Protein AF-A0A9N9PPL0-F1 (afdb_monomer)

Secondary structure (DSSP, 8-state):
---HHHHHHHHHHHHHHHHHHHHTSHHHHHHHT--HHHHHHHHHHHHHHHHHHTTTPPTT-TT-HHHHHTT-HHHHHHHHHHHHHHHHHHHHHHHHHTTSS---B-------TT---S---------BHHHHHHHHHHHHHHHHHHHHHHHHHTS---HHHHHHHHHTTSPPP-HHHHHHHHHH-GGG-STTTHHHHHHHHHHHHHHHHHHHHHHHHHHHHHS-TT------------PPPPP----------------------------------HHHHHHHHHSS---S----TT---------------TT---PPPHHHHHTT-SSEE-TTT--EE---SHHHH-

Radius of gyration: 28.65 Å; Cα contacts (8 Å, |Δi|>4): 304; chains: 1; bounding box: 66×80×84 Å

Nearest PDB structures (foldseek):
  8otz-assembly1_DR  TM=1.909E-01  e=1.640E+00  Bos taurus

Organism: NCBI:txid746836

pLDDT: mean 72.96, std 23.62, range [24.62, 97.69]

Structure (mmCIF, N/CA/C/O backbone):
data_AF-A0A9N9PPL0-F1
#
_entry.id   AF-A0A9N9PPL0-F1
#
loop_
_atom_site.group_PDB
_atom_site.id
_atom_site.type_symbol
_atom_site.label_atom_id
_atom_site.label_alt_id
_atom_site.label_comp_id
_atom_site.label_asym_id
_atom_site.label_entity_id
_atom_site.label_seq_id
_atom_site.pdbx_PDB_ins_code
_atom_site.Cartn_x
_atom_site.Cartn_y
_atom_site.Cartn_z
_atom_site.occupancy
_atom_site.B_iso_or_equiv
_atom_site.auth_seq_id
_atom_site.auth_comp_id
_atom_site.auth_asym_id
_atom_site.auth_atom_id
_atom_site.pdbx_PDB_model_num
ATOM 1 N N . MET A 1 1 ? 9.358 -22.514 11.573 1.00 53.25 1 MET A N 1
ATOM 2 C CA . MET A 1 1 ? 9.374 -21.036 11.622 1.00 53.25 1 MET A CA 1
ATOM 3 C C . MET A 1 1 ? 7.931 -20.571 11.573 1.00 53.25 1 MET A C 1
ATOM 5 O O . MET A 1 1 ? 7.240 -20.941 10.629 1.00 53.25 1 MET A O 1
ATOM 9 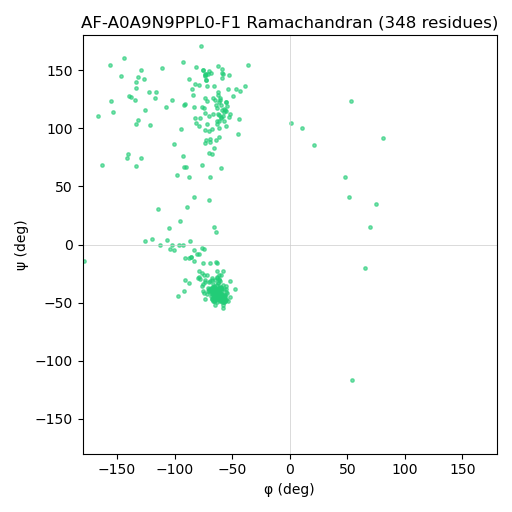N N . SER A 1 2 ? 7.451 -19.879 12.606 1.00 70.94 2 SER A N 1
ATOM 10 C CA . SER A 1 2 ? 6.122 -19.256 12.593 1.00 70.94 2 SER A CA 1
ATOM 11 C C . SER A 1 2 ? 6.130 -18.054 11.644 1.00 70.94 2 SER A C 1
ATOM 13 O O . SER A 1 2 ? 7.160 -17.409 11.470 1.00 70.94 2 SER A O 1
ATOM 15 N N . SER A 1 3 ? 5.001 -17.788 10.983 1.00 82.56 3 SER A N 1
ATOM 16 C CA . SER A 1 3 ? 4.809 -16.567 10.185 1.00 82.56 3 SER A CA 1
ATOM 17 C C . SER A 1 3 ? 4.156 -15.517 11.080 1.00 82.56 3 SER A C 1
ATOM 19 O O . SER A 1 3 ? 2.937 -15.364 11.045 1.00 82.56 3 SER A O 1
ATOM 21 N N . ALA A 1 4 ? 4.954 -14.914 11.966 1.00 89.31 4 ALA A N 1
ATOM 22 C CA . ALA A 1 4 ? 4.471 -14.025 13.022 1.00 89.31 4 ALA A CA 1
ATOM 23 C C . ALA A 1 4 ? 3.900 -12.720 12.447 1.00 89.31 4 ALA A C 1
ATOM 25 O O . ALA A 1 4 ? 2.820 -12.288 12.845 1.00 89.31 4 ALA A O 1
ATOM 26 N N . VAL A 1 5 ? 4.559 -12.147 11.433 1.00 91.94 5 VAL A N 1
ATOM 27 C CA . VAL A 1 5 ? 4.035 -10.972 10.723 1.00 91.94 5 VAL A CA 1
ATOM 28 C C . VAL A 1 5 ? 2.711 -11.318 10.046 1.00 91.94 5 VAL A C 1
ATOM 30 O O . VAL A 1 5 ? 1.753 -10.548 10.127 1.00 91.94 5 VAL A O 1
ATOM 33 N N . ALA A 1 6 ? 2.630 -12.487 9.404 1.00 92.12 6 ALA A N 1
ATOM 34 C CA . ALA A 1 6 ? 1.410 -12.912 8.728 1.00 92.12 6 ALA A CA 1
ATOM 35 C C . ALA A 1 6 ? 0.253 -13.219 9.679 1.00 92.12 6 ALA A C 1
ATOM 37 O O . ALA A 1 6 ? -0.889 -12.913 9.336 1.00 92.12 6 ALA A O 1
ATOM 38 N N . SER A 1 7 ? 0.504 -13.817 10.847 1.00 93.62 7 SER A N 1
ATOM 39 C CA . SER A 1 7 ? -0.546 -14.022 11.850 1.00 93.62 7 SER A CA 1
ATOM 40 C C . SER A 1 7 ? -1.075 -12.692 12.363 1.00 93.62 7 SER A C 1
ATOM 42 O O . SER A 1 7 ? -2.288 -12.496 12.352 1.00 93.62 7 SER A O 1
ATOM 44 N N . GLN A 1 8 ? -0.175 -11.768 12.703 1.00 95.06 8 GLN A N 1
ATOM 45 C CA . GLN A 1 8 ? -0.545 -10.462 13.236 1.00 95.06 8 GLN A CA 1
ATOM 46 C C . GLN A 1 8 ? -1.311 -9.628 12.203 1.00 95.06 8 GLN A C 1
ATOM 48 O O . GLN A 1 8 ? -2.399 -9.128 12.463 1.00 95.06 8 GLN A O 1
ATOM 53 N N . SER A 1 9 ? -0.820 -9.591 10.962 1.00 95.25 9 SER A N 1
ATOM 54 C CA . SER A 1 9 ? -1.493 -8.876 9.872 1.00 95.25 9 SER A CA 1
ATOM 55 C C . SER A 1 9 ? -2.903 -9.415 9.610 1.00 95.25 9 SER A C 1
ATOM 57 O O . SER A 1 9 ? -3.815 -8.643 9.328 1.00 95.25 9 SER A O 1
ATOM 59 N N . LYS A 1 10 ? -3.108 -10.737 9.710 1.00 94.94 10 LYS A N 1
ATOM 60 C CA . LYS A 1 10 ? -4.436 -11.358 9.568 1.00 94.94 10 LYS A CA 1
ATOM 61 C C . LYS A 1 10 ? -5.367 -11.023 10.736 1.00 94.94 10 LYS A C 1
ATOM 63 O O . LYS A 1 10 ? -6.573 -10.960 10.516 1.00 94.94 10 LYS A O 1
ATOM 68 N N . ALA A 1 11 ? -4.839 -10.824 11.942 1.00 96.25 11 ALA A N 1
ATOM 69 C CA . ALA A 1 11 ? -5.626 -10.363 13.080 1.00 96.25 11 ALA A CA 1
ATOM 70 C C . ALA A 1 11 ? -6.126 -8.929 12.848 1.00 96.25 11 ALA A C 1
ATOM 72 O O . ALA A 1 11 ? -7.334 -8.703 12.891 1.00 96.25 11 ALA A O 1
ATOM 73 N N . CYS A 1 12 ? -5.245 -8.008 12.437 1.00 97.50 12 CYS A N 1
ATOM 74 C CA . CYS A 1 12 ? -5.641 -6.644 12.069 1.00 97.50 12 CYS A CA 1
ATOM 75 C C . CYS A 1 12 ? -6.709 -6.629 10.960 1.00 97.50 12 CYS A C 1
ATOM 77 O O . CYS A 1 12 ? -7.687 -5.901 11.080 1.00 97.50 12 CYS A O 1
ATOM 79 N N . VAL A 1 13 ? -6.576 -7.462 9.911 1.00 96.94 13 VAL A N 1
ATOM 80 C CA . VAL A 1 13 ? -7.605 -7.605 8.852 1.00 96.94 13 VAL A CA 1
ATOM 81 C C . VAL A 1 13 ? -8.974 -7.935 9.449 1.00 96.94 13 VAL A C 1
ATOM 83 O O . VAL A 1 13 ? -9.953 -7.274 9.120 1.00 96.94 13 VAL A O 1
ATOM 86 N N . ARG A 1 14 ? -9.042 -8.919 10.354 1.00 97.56 14 ARG A N 1
ATOM 87 C CA . ARG A 1 14 ? -10.304 -9.322 10.989 1.00 97.56 14 ARG A CA 1
ATOM 88 C C . ARG A 1 14 ? -10.919 -8.201 11.824 1.00 97.56 14 ARG A C 1
ATOM 90 O O . ARG A 1 14 ? -12.131 -8.030 11.786 1.00 97.56 14 ARG A O 1
ATOM 97 N N . HIS A 1 15 ? -10.100 -7.461 12.567 1.00 97.69 15 HIS A N 1
ATOM 98 C CA . HIS A 1 15 ? -10.579 -6.335 13.365 1.00 97.69 15 HIS A CA 1
ATOM 99 C C . HIS A 1 15 ? -11.058 -5.175 12.492 1.00 97.69 15 HIS A C 1
ATOM 101 O O . HIS A 1 15 ? -12.090 -4.585 12.785 1.00 97.69 15 HIS A O 1
ATOM 107 N N . PHE A 1 16 ? -10.388 -4.890 11.375 1.00 97.62 16 PHE A N 1
ATOM 108 C CA . PHE A 1 16 ? -10.900 -3.923 10.408 1.00 97.62 16 PHE A CA 1
ATOM 109 C C . PHE A 1 16 ? -12.223 -4.362 9.771 1.00 97.62 16 PHE A C 1
ATOM 111 O O . PHE A 1 16 ? -13.114 -3.531 9.630 1.00 97.62 16 PHE A O 1
ATOM 118 N N . ASP A 1 17 ? -12.380 -5.643 9.414 1.00 96.69 17 ASP A N 1
ATOM 119 C CA . ASP A 1 17 ? -13.656 -6.164 8.899 1.00 96.69 17 ASP A CA 1
ATOM 120 C C . ASP A 1 17 ? -14.790 -5.977 9.930 1.00 96.69 17 ASP A C 1
ATOM 122 O O . ASP A 1 17 ? -15.886 -5.544 9.575 1.00 96.69 17 ASP A O 1
ATOM 126 N N . GLU A 1 18 ? -14.520 -6.255 11.211 1.00 96.50 18 GLU A N 1
ATOM 127 C CA . GLU A 1 18 ? -15.463 -6.022 12.313 1.00 96.50 18 GLU A CA 1
ATOM 128 C C . GLU A 1 18 ? -15.783 -4.531 12.484 1.00 96.50 18 GLU A C 1
ATOM 130 O O . GLU A 1 18 ? -16.951 -4.160 12.587 1.00 96.50 18 GLU A O 1
ATOM 135 N N . LEU A 1 19 ? -14.769 -3.665 12.456 1.00 94.88 19 LEU A N 1
ATOM 136 C CA . LEU A 1 19 ? -14.939 -2.221 12.586 1.00 94.88 19 LEU A CA 1
ATOM 137 C C . LEU A 1 19 ? -15.763 -1.634 11.430 1.00 94.88 19 LEU A C 1
ATOM 139 O O . LEU A 1 19 ? -16.663 -0.833 11.678 1.00 94.88 19 LEU A O 1
ATOM 143 N N . CYS A 1 20 ? -15.516 -2.063 10.187 1.00 94.81 20 CYS A N 1
ATOM 144 C CA . CYS A 1 20 ? -16.336 -1.688 9.034 1.00 94.81 20 CYS A CA 1
ATOM 145 C C . CYS A 1 20 ? -17.804 -2.066 9.257 1.00 94.81 20 CYS A C 1
ATOM 147 O O . CYS A 1 20 ? -18.667 -1.206 9.121 1.00 94.81 20 CYS A O 1
ATOM 149 N N . ALA A 1 21 ? -18.081 -3.307 9.672 1.00 95.00 21 ALA A N 1
ATOM 150 C CA . ALA A 1 21 ? -19.446 -3.766 9.931 1.00 95.00 21 ALA A CA 1
ATOM 151 C C . ALA A 1 21 ? -20.135 -2.986 11.066 1.00 95.00 21 ALA A C 1
ATOM 153 O O . ALA A 1 21 ? -21.345 -2.771 11.030 1.00 95.00 21 ALA A O 1
ATOM 154 N N . LEU A 1 22 ? -19.386 -2.538 12.081 1.00 93.19 22 LEU A N 1
ATOM 155 C CA . LEU A 1 22 ? -19.943 -1.721 13.160 1.00 93.19 22 LEU A CA 1
ATOM 156 C C . LEU A 1 22 ? -20.341 -0.322 12.688 1.00 93.19 22 LEU A C 1
ATOM 158 O O . LEU A 1 22 ? -21.389 0.168 13.104 1.00 93.19 22 LEU A O 1
ATOM 162 N N . PHE A 1 23 ? -19.530 0.305 11.839 1.00 93.12 23 PHE A N 1
ATOM 163 C CA . PHE A 1 23 ? -19.751 1.669 11.354 1.00 93.12 23 PHE A CA 1
ATOM 164 C C . PHE A 1 23 ? -20.655 1.754 10.115 1.00 93.12 23 PHE A C 1
ATOM 166 O O . PHE A 1 23 ? -20.902 2.855 9.637 1.00 93.12 23 PHE A O 1
ATOM 173 N N . GLU A 1 24 ? -21.203 0.638 9.619 1.00 93.00 24 GLU A N 1
ATOM 174 C CA . GLU A 1 24 ? -22.327 0.665 8.664 1.00 93.00 24 GLU A CA 1
ATOM 175 C C . GLU A 1 24 ? -23.580 1.326 9.271 1.00 93.00 24 GLU A C 1
ATOM 177 O O . GLU A 1 24 ? -24.396 1.891 8.547 1.00 93.00 24 GLU A O 1
ATOM 182 N N . ASP A 1 25 ? -23.712 1.293 10.599 1.00 90.38 25 ASP A N 1
ATOM 183 C CA . ASP A 1 25 ? -24.798 1.928 11.343 1.00 90.38 25 ASP A CA 1
ATOM 184 C C . ASP A 1 25 ? -24.617 3.457 11.414 1.00 90.38 25 ASP A C 1
ATOM 186 O O . ASP A 1 25 ? -23.649 3.960 11.996 1.00 90.38 25 ASP A O 1
ATOM 190 N N . GLU A 1 26 ? -25.561 4.204 10.837 1.00 90.44 26 GLU A N 1
ATOM 191 C CA . GLU A 1 26 ? -25.551 5.671 10.815 1.00 90.44 26 GLU A CA 1
ATOM 192 C C . GLU A 1 26 ? -25.608 6.288 12.225 1.00 90.44 26 GLU A C 1
ATOM 194 O O . GLU A 1 26 ? -25.011 7.344 12.452 1.00 90.44 26 GLU A O 1
ATOM 199 N N . GLU A 1 27 ? -26.253 5.634 13.201 1.00 89.12 27 GLU A N 1
ATOM 200 C CA . GLU A 1 27 ? -26.327 6.149 14.575 1.00 89.12 27 GLU A CA 1
ATOM 201 C C . GLU A 1 27 ? -24.943 6.181 15.230 1.00 89.12 27 GLU A C 1
ATOM 203 O O . GLU A 1 27 ? -24.595 7.139 15.928 1.00 89.12 27 GLU A O 1
ATOM 208 N N . ARG A 1 28 ? -24.114 5.162 14.972 1.00 87.94 28 ARG A N 1
ATOM 209 C CA . ARG A 1 28 ? -22.737 5.109 15.485 1.00 87.94 28 ARG A CA 1
ATOM 210 C C . ARG A 1 28 ? -21.839 6.129 14.806 1.00 87.94 28 ARG A C 1
ATOM 212 O O . ARG A 1 28 ? -21.021 6.746 15.484 1.00 87.94 28 ARG A O 1
ATOM 219 N N . GLN A 1 29 ? -22.020 6.339 13.503 1.00 90.56 29 GLN A N 1
ATOM 220 C CA . GLN A 1 29 ? -21.282 7.370 12.773 1.00 90.56 29 GLN A CA 1
ATOM 221 C C . GLN A 1 29 ? -21.559 8.758 13.356 1.00 90.56 29 GLN A C 1
ATOM 223 O O . GLN A 1 29 ? -20.623 9.509 13.617 1.00 90.56 29 GLN A O 1
ATOM 228 N N . PHE A 1 30 ? -22.830 9.070 13.634 1.00 87.75 30 PHE A N 1
ATOM 229 C CA . PHE A 1 30 ? -23.214 10.332 14.267 1.00 87.75 30 PHE A CA 1
ATOM 230 C C . PHE A 1 30 ? -22.713 10.439 15.715 1.00 87.75 30 PHE A C 1
ATOM 232 O O . PHE A 1 30 ? -22.245 11.494 16.129 1.00 87.75 30 PHE A O 1
ATOM 239 N N . THR A 1 31 ? -22.785 9.349 16.484 1.00 88.31 31 THR A N 1
ATOM 240 C CA . THR A 1 31 ? -22.387 9.330 17.904 1.00 88.31 31 THR A CA 1
ATOM 241 C C . THR A 1 31 ? -20.896 9.592 18.098 1.00 88.31 31 THR A C 1
ATOM 243 O O . THR A 1 31 ? -20.511 10.273 19.048 1.00 88.31 31 THR A O 1
ATOM 246 N N . TYR A 1 32 ? -20.058 9.035 17.227 1.00 88.94 32 TYR A N 1
ATOM 247 C CA . TYR A 1 32 ? -18.604 9.109 17.363 1.00 88.94 32 TYR A CA 1
ATOM 248 C C . TYR A 1 32 ? -17.945 10.109 16.413 1.00 88.94 32 TYR A C 1
ATOM 250 O O . TYR A 1 32 ? -16.734 10.293 16.499 1.00 88.94 32 TYR A O 1
ATOM 258 N N . ASP A 1 33 ? -18.724 10.742 15.529 1.00 90.62 33 ASP A N 1
ATOM 259 C CA . ASP A 1 33 ? -18.229 11.656 14.493 1.00 90.62 33 ASP A CA 1
ATOM 260 C C . ASP A 1 33 ? -17.096 11.016 13.661 1.00 90.62 33 ASP A C 1
ATOM 262 O O . ASP A 1 33 ? -16.065 11.613 13.357 1.00 90.62 33 ASP A O 1
ATOM 266 N N . ILE A 1 34 ? -17.283 9.731 13.337 1.00 91.50 34 ILE A N 1
ATOM 267 C CA . ILE A 1 34 ? -16.410 8.939 12.467 1.00 91.50 34 ILE A CA 1
ATOM 268 C C . ILE A 1 34 ? -17.292 8.356 11.368 1.00 91.50 34 ILE A C 1
ATOM 270 O O . ILE A 1 34 ? -18.180 7.541 11.620 1.00 91.50 34 ILE A O 1
ATOM 274 N N . SER A 1 35 ? -17.042 8.770 10.131 1.00 93.62 35 SER A N 1
ATOM 275 C CA . SER A 1 35 ? -17.784 8.294 8.965 1.00 93.62 35 SER A CA 1
ATOM 276 C C . SER A 1 35 ? -17.376 6.876 8.563 1.00 93.62 35 SER A C 1
ATOM 278 O O . SER A 1 35 ? -16.209 6.485 8.668 1.00 93.62 35 SER A O 1
ATOM 280 N N . TYR A 1 36 ? -18.316 6.128 7.984 1.00 92.94 36 TYR A N 1
ATOM 281 C CA . TYR A 1 36 ? -18.028 4.822 7.383 1.00 92.94 36 TYR A CA 1
ATOM 282 C C . TYR A 1 36 ? -16.916 4.895 6.320 1.00 92.94 36 TYR A C 1
ATOM 284 O O . TYR A 1 36 ? -16.075 3.997 6.227 1.00 92.94 36 TYR A O 1
ATOM 292 N N . SER A 1 37 ? -16.863 5.991 5.551 1.00 92.00 37 SER A N 1
ATOM 293 C CA . SER A 1 37 ? -15.803 6.234 4.566 1.00 92.00 37 SER A CA 1
ATOM 294 C C . SER A 1 37 ? -14.419 6.307 5.199 1.00 92.00 37 SER A C 1
ATOM 296 O O . SER A 1 37 ? -13.508 5.660 4.696 1.00 92.00 37 SER A O 1
ATOM 298 N N . GLN A 1 38 ? -14.259 7.002 6.332 1.00 92.88 38 GLN A N 1
ATOM 299 C CA . GLN A 1 38 ? -12.963 7.092 7.015 1.00 92.88 38 GLN A CA 1
ATOM 300 C C . GLN A 1 38 ? -12.465 5.711 7.455 1.00 92.88 38 GLN A C 1
ATOM 302 O O . GLN A 1 38 ? -11.295 5.384 7.257 1.00 92.88 38 GLN A O 1
ATOM 307 N N . VAL A 1 39 ? -13.351 4.873 8.005 1.00 94.38 39 VAL A N 1
ATOM 308 C CA . VAL A 1 39 ? -13.012 3.495 8.402 1.00 94.38 39 VAL A CA 1
ATOM 309 C C . VAL A 1 39 ? -12.577 2.671 7.188 1.00 94.38 39 VAL A C 1
ATOM 311 O O . VAL A 1 39 ? -11.544 1.994 7.225 1.00 94.38 39 VAL A O 1
ATOM 314 N N . CYS A 1 40 ? -13.335 2.755 6.092 1.00 94.00 40 CYS A N 1
ATOM 315 C CA . CYS A 1 40 ? -13.022 2.057 4.848 1.00 94.00 40 CYS A CA 1
ATOM 316 C C . CYS A 1 40 ? -11.696 2.512 4.233 1.00 94.00 40 CYS A C 1
ATOM 318 O O . CYS A 1 40 ? -10.936 1.670 3.752 1.00 94.00 40 CYS A O 1
ATOM 320 N N . ASP A 1 41 ? -11.402 3.810 4.273 1.00 92.56 41 ASP A N 1
ATOM 321 C CA . ASP A 1 41 ? -10.174 4.389 3.734 1.00 92.56 41 ASP A CA 1
ATOM 322 C C . ASP A 1 41 ? -8.951 3.913 4.522 1.00 92.56 41 ASP A C 1
ATOM 324 O O . ASP A 1 41 ? -7.999 3.399 3.925 1.00 92.56 41 ASP A O 1
ATOM 328 N N . SER A 1 42 ? -8.994 3.974 5.857 1.00 93.69 42 SER A N 1
ATOM 329 C CA . SER A 1 42 ? -7.930 3.441 6.721 1.00 93.69 42 SER A CA 1
ATOM 330 C C . SER A 1 42 ? -7.711 1.946 6.480 1.00 93.69 42 SER A C 1
ATOM 332 O O . SER A 1 42 ? -6.576 1.483 6.324 1.00 93.69 42 SER A O 1
ATOM 334 N N . TYR A 1 43 ? -8.789 1.172 6.346 1.00 96.56 43 TYR A N 1
ATOM 335 C CA . TYR A 1 43 ? -8.671 -0.248 6.036 1.00 96.56 43 TYR A CA 1
ATOM 336 C C . TYR A 1 43 ? -8.081 -0.495 4.637 1.00 96.56 43 TYR A C 1
ATOM 338 O O . TYR A 1 43 ? -7.224 -1.367 4.456 1.00 96.56 43 TYR A O 1
ATOM 346 N N . ALA A 1 44 ? -8.491 0.276 3.630 1.00 92.56 44 ALA A N 1
ATOM 347 C CA . ALA A 1 44 ? -7.946 0.187 2.280 1.00 92.56 44 ALA A CA 1
ATOM 348 C C . ALA A 1 44 ? -6.443 0.500 2.261 1.00 92.56 44 ALA A C 1
ATOM 350 O O . ALA A 1 44 ? -5.671 -0.249 1.655 1.00 92.56 44 ALA A O 1
ATOM 351 N N . GLN A 1 45 ? -6.004 1.533 2.984 1.00 93.06 45 GLN A N 1
ATOM 352 C CA . GLN A 1 45 ? -4.588 1.861 3.154 1.00 93.06 45 GLN A CA 1
ATOM 353 C C . GLN A 1 45 ? -3.810 0.703 3.793 1.00 93.06 45 GLN A C 1
ATOM 355 O O . GLN A 1 45 ? -2.764 0.300 3.272 1.00 93.06 45 GLN A O 1
ATOM 360 N N . PHE A 1 46 ? -4.343 0.093 4.856 1.00 95.81 46 PHE A N 1
ATOM 361 C CA . PHE A 1 46 ? -3.730 -1.082 5.474 1.00 95.81 46 PHE A CA 1
ATOM 362 C C . PHE A 1 46 ? -3.620 -2.266 4.495 1.00 95.81 46 PHE A C 1
ATOM 364 O O . PHE A 1 46 ? -2.559 -2.890 4.391 1.00 95.81 46 PHE A O 1
ATOM 371 N N . LYS A 1 47 ? -4.664 -2.551 3.702 1.00 93.50 47 LYS A N 1
ATOM 372 C CA . LYS A 1 47 ? -4.624 -3.598 2.659 1.00 93.50 47 LY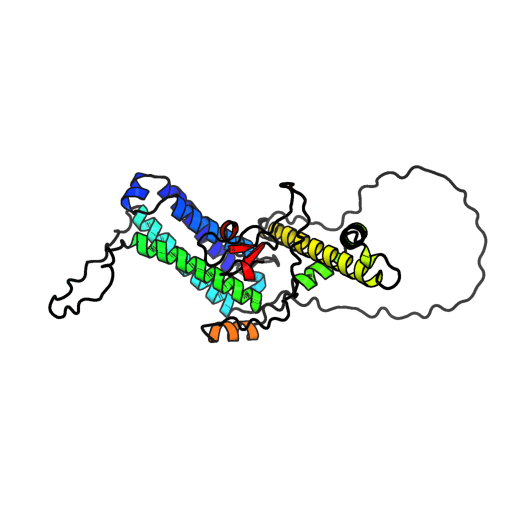S A CA 1
ATOM 373 C C . LYS A 1 47 ? -3.577 -3.307 1.586 1.00 93.50 47 LYS A C 1
ATOM 375 O O . LYS A 1 47 ? -2.887 -4.232 1.147 1.00 93.50 47 LYS A O 1
ATOM 380 N N . ILE A 1 48 ? -3.447 -2.049 1.157 1.00 91.31 48 ILE A N 1
ATOM 381 C CA . ILE A 1 48 ? -2.433 -1.624 0.181 1.00 91.31 48 ILE A CA 1
ATOM 382 C C . ILE A 1 48 ? -1.039 -1.909 0.731 1.00 91.31 48 ILE A C 1
ATOM 384 O O . ILE A 1 48 ? -0.229 -2.526 0.031 1.00 91.31 48 ILE A O 1
ATOM 388 N N . TRP A 1 49 ? -0.777 -1.515 1.979 1.00 93.88 49 TRP A N 1
ATOM 389 C CA . TRP A 1 49 ? 0.483 -1.802 2.656 1.00 93.88 49 TRP A CA 1
ATOM 390 C C . TRP A 1 49 ? 0.749 -3.311 2.721 1.00 93.88 49 TRP A C 1
ATOM 392 O O . TRP A 1 49 ? 1.770 -3.790 2.212 1.00 93.88 49 TRP A O 1
ATOM 402 N N . ALA A 1 50 ? -0.203 -4.074 3.263 1.00 92.56 50 ALA A N 1
ATOM 403 C CA . ALA A 1 50 ? -0.061 -5.504 3.503 1.00 92.56 50 ALA A CA 1
ATOM 404 C C . ALA A 1 50 ? 0.163 -6.289 2.200 1.00 92.56 50 ALA A C 1
ATOM 406 O O . ALA A 1 50 ? 1.012 -7.186 2.136 1.00 92.56 50 ALA A O 1
ATOM 407 N N . GLY A 1 51 ? -0.555 -5.915 1.137 1.00 87.25 51 GLY A N 1
ATOM 408 C CA . GLY A 1 51 ? -0.414 -6.488 -0.197 1.00 87.25 51 GLY A CA 1
ATOM 409 C C . GLY A 1 51 ? 0.912 -6.131 -0.870 1.00 87.25 51 GLY A C 1
ATOM 410 O O . GLY A 1 51 ? 1.525 -6.995 -1.492 1.00 87.25 51 GLY A O 1
ATOM 411 N N . ASN A 1 52 ? 1.399 -4.895 -0.721 1.00 85.94 52 ASN A N 1
ATOM 412 C CA . ASN A 1 52 ? 2.670 -4.462 -1.315 1.00 85.94 52 ASN A CA 1
ATOM 413 C C . ASN A 1 52 ? 3.875 -5.182 -0.723 1.00 85.94 52 ASN A C 1
ATOM 415 O O . ASN A 1 52 ? 4.818 -5.545 -1.431 1.00 85.94 52 ASN A O 1
ATOM 419 N N . ILE A 1 53 ? 3.879 -5.337 0.598 1.00 86.56 53 ILE A N 1
ATOM 420 C CA . ILE A 1 53 ? 5.042 -5.864 1.303 1.00 86.56 53 ILE A CA 1
ATOM 421 C C . ILE A 1 53 ? 4.999 -7.390 1.465 1.00 86.56 53 ILE A C 1
ATOM 423 O O . ILE A 1 53 ? 6.025 -7.995 1.788 1.00 86.56 53 ILE A O 1
ATOM 427 N N . GLY A 1 54 ? 3.851 -8.012 1.175 1.00 87.81 54 GLY A N 1
ATOM 428 C CA . GLY A 1 54 ? 3.623 -9.442 1.360 1.00 87.81 54 GLY A CA 1
ATOM 429 C C . GLY A 1 54 ? 3.426 -9.810 2.830 1.00 87.81 54 GLY A C 1
ATOM 430 O O . GLY A 1 54 ? 3.870 -10.876 3.254 1.00 87.81 54 GLY A O 1
ATOM 431 N N . ALA A 1 55 ? 2.799 -8.927 3.612 1.00 91.06 55 ALA A N 1
ATOM 432 C CA . ALA A 1 55 ? 2.590 -9.122 5.045 1.00 91.06 55 ALA A CA 1
ATOM 433 C C . ALA A 1 55 ? 1.624 -10.280 5.333 1.00 91.06 55 ALA A C 1
ATOM 435 O O . ALA A 1 55 ? 1.831 -11.019 6.278 1.00 91.06 5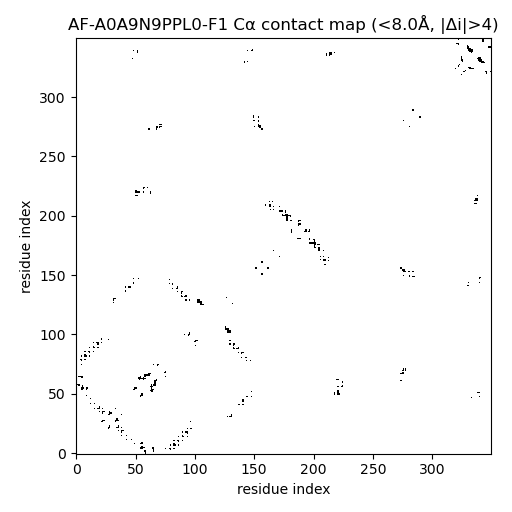5 ALA A O 1
ATOM 436 N N . LEU A 1 56 ? 0.620 -10.505 4.476 1.00 90.38 56 LEU A N 1
ATOM 437 C CA . LEU A 1 56 ? -0.375 -11.580 4.647 1.00 90.38 56 LEU A CA 1
ATOM 438 C C . LEU A 1 56 ? 0.115 -12.968 4.192 1.00 90.38 56 LEU A C 1
ATOM 440 O O . LEU A 1 56 ? -0.569 -13.976 4.394 1.00 90.38 56 LEU A O 1
ATOM 444 N N . GLN A 1 57 ? 1.284 -13.028 3.552 1.00 85.44 57 GLN A N 1
ATOM 445 C CA . GLN A 1 57 ? 1.845 -14.246 2.976 1.00 85.44 57 GLN A CA 1
ATOM 446 C C . GLN A 1 57 ? 2.612 -15.036 4.035 1.00 85.44 57 GLN A C 1
ATOM 448 O O . GLN A 1 57 ? 3.456 -14.488 4.741 1.00 85.44 57 GLN A O 1
ATOM 453 N N . THR A 1 58 ? 2.385 -16.345 4.099 1.00 86.19 58 THR A N 1
ATOM 454 C CA . THR A 1 58 ? 3.060 -17.228 5.055 1.00 86.19 58 THR A CA 1
ATOM 455 C C . THR A 1 58 ? 4.328 -17.852 4.465 1.00 86.19 58 THR A C 1
ATOM 457 O O . THR A 1 58 ? 4.494 -17.995 3.249 1.00 86.19 58 THR A O 1
ATOM 460 N N . ILE A 1 59 ? 5.238 -18.265 5.343 1.00 79.44 59 ILE A N 1
ATOM 461 C CA . ILE A 1 59 ? 6.387 -19.116 5.002 1.00 79.44 59 ILE A CA 1
ATOM 462 C C . ILE A 1 59 ? 5.859 -20.439 4.401 1.00 79.44 59 ILE A C 1
ATOM 464 O O . ILE A 1 59 ? 4.823 -20.926 4.860 1.00 79.44 59 ILE A O 1
ATOM 468 N N . PRO A 1 60 ? 6.528 -21.036 3.388 1.00 79.25 60 PRO A N 1
ATOM 469 C CA . PRO A 1 60 ? 7.859 -20.720 2.846 1.00 79.25 60 PRO A CA 1
ATOM 470 C C . PRO A 1 60 ? 7.875 -19.794 1.620 1.00 79.25 60 PRO A C 1
ATOM 472 O O . PRO A 1 60 ? 8.864 -19.775 0.886 1.00 79.25 60 PRO A O 1
ATOM 475 N N . SER A 1 61 ? 6.815 -19.024 1.360 1.00 79.75 61 SER A N 1
ATOM 476 C CA . SER A 1 61 ? 6.779 -18.190 0.157 1.00 79.75 61 SER A CA 1
ATOM 477 C C . SER A 1 61 ? 7.885 -17.130 0.154 1.00 79.75 61 SER A C 1
ATOM 479 O O . SER A 1 61 ? 7.996 -16.328 1.078 1.00 79.75 61 SER A O 1
ATOM 481 N N . ALA A 1 62 ? 8.655 -17.044 -0.936 1.00 76.81 62 ALA A N 1
ATOM 482 C CA . ALA A 1 62 ? 9.677 -16.008 -1.109 1.00 76.81 62 ALA A CA 1
ATOM 483 C C . ALA A 1 62 ? 9.104 -14.575 -1.177 1.00 76.81 62 ALA A C 1
ATOM 485 O O . ALA A 1 62 ? 9.854 -13.599 -1.056 1.00 76.81 62 ALA A O 1
ATOM 486 N N . SER A 1 63 ? 7.789 -14.453 -1.393 1.00 77.56 63 SER A N 1
ATOM 487 C CA . SER A 1 63 ? 7.047 -13.192 -1.349 1.00 77.56 63 SER A CA 1
ATOM 488 C C . SER A 1 63 ? 6.641 -12.774 0.070 1.00 77.56 63 SER A C 1
ATOM 490 O O . SER A 1 63 ? 6.298 -11.612 0.262 1.00 77.56 63 SER A O 1
ATOM 492 N N . SER A 1 64 ? 6.723 -13.679 1.052 1.00 85.19 64 SER A N 1
ATOM 493 C CA . SER A 1 64 ? 6.393 -13.404 2.452 1.00 85.19 64 SER A CA 1
ATOM 494 C C . SER A 1 64 ? 7.354 -12.407 3.083 1.00 85.19 64 SER A C 1
ATOM 496 O O . SER A 1 64 ? 8.576 -12.505 2.911 1.00 85.19 64 SER A O 1
ATOM 498 N N . LEU A 1 65 ? 6.801 -11.454 3.839 1.00 87.06 65 LEU A N 1
ATOM 499 C CA . LEU A 1 65 ? 7.612 -10.529 4.619 1.00 87.06 65 LEU A CA 1
ATOM 500 C C . LEU A 1 65 ? 8.422 -11.271 5.691 1.00 87.06 65 LEU A C 1
ATOM 502 O O . LEU A 1 65 ? 9.619 -11.008 5.806 1.00 87.06 65 LEU A O 1
ATOM 506 N N . ASP A 1 66 ? 7.830 -12.264 6.363 1.00 87.38 66 ASP A N 1
ATOM 507 C CA . ASP A 1 66 ? 8.539 -13.134 7.313 1.00 87.38 66 ASP A CA 1
ATOM 508 C C . ASP A 1 66 ? 9.753 -13.804 6.645 1.00 87.38 66 ASP A C 1
ATOM 510 O O . ASP A 1 66 ? 10.872 -13.763 7.159 1.00 87.38 66 ASP A O 1
ATOM 514 N N . TYR A 1 67 ? 9.575 -14.357 5.437 1.00 84.81 67 TYR A N 1
ATOM 515 C CA . TYR A 1 67 ? 10.684 -14.970 4.698 1.00 84.81 67 TYR A CA 1
ATOM 516 C C . TYR A 1 67 ? 11.783 -13.954 4.358 1.00 84.81 67 TYR A C 1
ATOM 518 O O . TYR A 1 67 ? 12.967 -14.290 4.397 1.00 84.81 67 TYR A O 1
ATOM 526 N N . ARG A 1 68 ? 11.420 -12.716 4.006 1.00 83.19 68 ARG A N 1
ATOM 527 C CA . ARG A 1 68 ? 12.368 -11.655 3.621 1.00 83.19 68 ARG A CA 1
ATOM 528 C C . ARG A 1 68 ? 13.140 -11.078 4.808 1.00 83.19 68 ARG A C 1
ATOM 530 O O . ARG A 1 68 ? 14.286 -10.677 4.610 1.00 83.19 68 ARG A O 1
ATOM 537 N N . LEU A 1 69 ? 12.528 -11.029 5.991 1.00 85.44 69 LEU A N 1
ATOM 538 C CA . LEU A 1 69 ? 13.112 -10.462 7.213 1.00 85.44 69 LEU A CA 1
ATOM 539 C C . LEU A 1 69 ? 13.762 -11.501 8.132 1.00 85.44 69 LEU A C 1
ATOM 541 O O . LEU A 1 69 ? 14.338 -11.118 9.144 1.00 85.44 69 LEU A O 1
ATOM 545 N N . ARG A 1 70 ? 13.745 -12.791 7.776 1.00 84.06 70 ARG A N 1
ATOM 546 C CA . ARG A 1 70 ? 14.316 -13.879 8.594 1.00 84.06 70 ARG A CA 1
ATOM 547 C C . ARG A 1 70 ? 15.771 -13.661 9.045 1.00 84.06 70 ARG A C 1
ATOM 549 O O . ARG A 1 70 ? 16.144 -14.120 10.113 1.00 84.06 70 ARG A O 1
ATOM 556 N N . GLU A 1 71 ? 16.575 -12.960 8.240 1.00 80.06 71 GLU A N 1
ATOM 557 C CA . GLU A 1 71 ? 17.989 -12.667 8.538 1.00 80.06 71 GLU A CA 1
ATOM 558 C C . GLU A 1 71 ? 18.176 -11.320 9.265 1.00 80.06 71 GLU A C 1
ATOM 560 O O . GLU A 1 71 ? 19.299 -10.918 9.555 1.00 80.06 71 GLU A O 1
ATOM 565 N N . VAL A 1 72 ? 17.088 -10.584 9.524 1.00 84.38 72 VAL A N 1
ATOM 566 C CA . VAL A 1 72 ? 17.094 -9.262 10.170 1.00 84.38 72 VAL A CA 1
ATOM 567 C C . VAL A 1 72 ? 16.019 -9.219 11.270 1.00 84.38 72 VAL A C 1
ATOM 569 O O . VAL A 1 72 ? 15.020 -8.499 11.156 1.00 84.38 72 VAL A O 1
ATOM 572 N N . PRO A 1 73 ? 16.201 -9.989 12.362 1.00 85.38 73 PRO A N 1
ATOM 573 C CA . PRO A 1 73 ? 15.174 -10.184 13.386 1.00 85.38 73 PRO A CA 1
ATOM 574 C C . PRO A 1 73 ? 14.773 -8.885 14.090 1.00 85.38 73 PRO A C 1
ATOM 576 O O . PRO A 1 73 ? 13.616 -8.738 14.464 1.00 85.38 73 PRO A O 1
ATOM 579 N N . LYS A 1 74 ? 15.683 -7.908 14.209 1.00 86.31 74 LYS A N 1
ATOM 580 C CA . LYS A 1 74 ? 15.388 -6.597 14.807 1.00 86.31 74 LYS A CA 1
ATOM 581 C C . LYS A 1 74 ? 14.288 -5.843 14.053 1.00 86.31 74 LYS A C 1
ATOM 583 O O . LYS A 1 74 ? 13.394 -5.269 14.662 1.00 86.31 74 LYS A O 1
ATOM 588 N N . VAL A 1 75 ? 14.340 -5.868 12.724 1.00 86.38 75 VAL A N 1
ATOM 589 C CA . VAL A 1 75 ? 13.352 -5.195 11.867 1.00 86.38 75 VAL A CA 1
ATOM 590 C C . VAL A 1 75 ? 12.054 -5.980 11.852 1.00 86.38 75 VAL A C 1
ATOM 592 O O . VAL A 1 75 ? 10.987 -5.382 11.911 1.00 86.38 75 VAL A O 1
ATOM 595 N N . SER A 1 76 ? 12.141 -7.312 11.809 1.00 88.62 76 SER A N 1
ATOM 596 C CA . SER A 1 76 ? 10.961 -8.161 11.964 1.00 88.62 76 SER A CA 1
ATOM 597 C C . SER A 1 76 ? 10.243 -7.865 13.281 1.00 88.62 76 SER A C 1
ATOM 599 O O . SER A 1 76 ? 9.030 -7.715 13.270 1.00 88.62 76 SER A O 1
ATOM 601 N N . GLY A 1 77 ? 10.984 -7.720 14.384 1.00 90.44 77 GLY A N 1
ATOM 602 C CA . GLY A 1 77 ? 10.443 -7.341 15.689 1.00 90.44 77 GLY A CA 1
ATOM 603 C C . GLY A 1 77 ? 9.784 -5.963 15.677 1.00 90.44 77 GLY A C 1
ATOM 604 O O . GLY A 1 77 ? 8.678 -5.833 16.177 1.00 90.44 77 GLY A O 1
ATOM 605 N N . GLN A 1 78 ? 10.398 -4.963 15.033 1.00 91.88 78 GLN A N 1
ATOM 606 C CA . GLN A 1 78 ? 9.783 -3.638 14.896 1.00 91.88 78 GLN A CA 1
ATOM 607 C C . GLN A 1 78 ? 8.472 -3.682 14.101 1.00 91.88 78 GLN A C 1
ATOM 609 O O . GLN A 1 78 ? 7.504 -3.038 14.484 1.00 91.88 78 GLN A O 1
ATOM 614 N N . VAL A 1 79 ? 8.428 -4.428 12.992 1.00 93.81 79 VAL A N 1
ATOM 615 C CA . VAL A 1 79 ? 7.199 -4.577 12.197 1.00 93.81 79 VAL A CA 1
ATOM 616 C C . VAL A 1 79 ? 6.113 -5.283 13.006 1.00 93.81 79 VAL A C 1
ATOM 618 O O . VAL A 1 79 ? 4.964 -4.868 12.942 1.00 93.81 79 VAL A O 1
ATOM 621 N N . ILE A 1 80 ? 6.470 -6.327 13.760 1.00 94.56 80 ILE A N 1
ATOM 622 C CA . ILE A 1 80 ? 5.530 -7.046 14.628 1.00 94.56 80 ILE A CA 1
ATOM 623 C C . ILE A 1 80 ? 4.992 -6.113 15.714 1.00 94.56 80 ILE A C 1
ATOM 625 O O . ILE A 1 80 ? 3.782 -5.994 15.813 1.00 94.56 80 ILE A O 1
ATOM 629 N N . SER A 1 81 ? 5.860 -5.385 16.423 1.00 95.50 81 SER A N 1
ATOM 630 C CA . SER A 1 81 ? 5.459 -4.427 17.464 1.00 95.50 81 SER A CA 1
ATOM 631 C C . SER A 1 81 ? 4.467 -3.392 16.936 1.00 95.50 81 SER A C 1
ATOM 633 O O . SER A 1 81 ? 3.410 -3.224 17.518 1.00 95.50 81 SER A O 1
ATOM 635 N N . VAL A 1 82 ? 4.735 -2.770 15.782 1.00 96.31 82 VAL A N 1
ATOM 636 C CA . VAL A 1 82 ? 3.805 -1.779 15.202 1.00 96.31 82 VAL A CA 1
ATOM 637 C C . VAL A 1 82 ? 2.464 -2.415 14.797 1.00 96.31 82 VAL A C 1
ATOM 639 O O . VAL A 1 82 ? 1.430 -1.755 14.823 1.00 96.31 82 VAL A O 1
ATOM 642 N N . LEU A 1 83 ? 2.452 -3.693 14.404 1.00 97.19 83 LEU A N 1
ATOM 643 C CA . LEU A 1 83 ? 1.211 -4.414 14.108 1.00 97.19 83 LEU A CA 1
ATOM 644 C C . LEU A 1 83 ? 0.461 -4.873 15.370 1.00 97.19 83 LEU A C 1
ATOM 646 O O . LEU A 1 83 ? -0.757 -5.024 15.317 1.00 97.19 83 LEU A O 1
ATOM 650 N N . GLU A 1 84 ? 1.167 -5.143 16.466 1.00 96.69 84 GLU A N 1
ATOM 651 C CA . GLU A 1 84 ? 0.586 -5.408 17.788 1.00 96.69 84 GLU A CA 1
ATOM 652 C C . GLU A 1 84 ? -0.064 -4.132 18.332 1.00 96.69 84 GLU A C 1
ATOM 654 O O . GLU A 1 84 ? -1.244 -4.166 18.669 1.00 96.69 84 GLU A O 1
ATOM 659 N N . ASP A 1 85 ? 0.637 -2.995 18.261 1.00 96.38 85 ASP A N 1
ATOM 660 C CA . ASP A 1 85 ? 0.098 -1.677 18.620 1.00 96.38 85 ASP A CA 1
ATOM 661 C C . ASP A 1 85 ? -1.166 -1.359 17.795 1.00 96.38 85 ASP A C 1
ATOM 663 O O . ASP A 1 85 ? -2.189 -0.933 18.329 1.00 96.38 85 ASP A O 1
ATOM 667 N N . LEU A 1 86 ? -1.141 -1.630 16.481 1.00 97.56 86 LEU A N 1
ATOM 668 C CA . LEU A 1 86 ? -2.309 -1.446 15.615 1.00 97.56 86 LEU A CA 1
ATOM 669 C C . LEU A 1 86 ? -3.484 -2.350 16.014 1.00 97.56 86 LEU A C 1
ATOM 671 O O . LEU A 1 86 ? -4.633 -1.914 15.968 1.00 97.56 86 LEU A O 1
ATOM 675 N N . GLU A 1 87 ? -3.221 -3.616 16.349 1.00 97.62 87 GLU A N 1
ATOM 676 C CA . GLU A 1 87 ? -4.264 -4.541 16.803 1.00 97.62 87 GLU A CA 1
ATOM 677 C C . GLU A 1 87 ? -4.895 -4.065 18.114 1.00 97.62 87 GLU A C 1
ATOM 679 O O . GLU A 1 87 ? -6.122 -4.049 18.207 1.00 97.62 87 GLU A O 1
ATOM 684 N N . GLU A 1 88 ? -4.088 -3.645 19.089 1.00 96.94 88 GLU A N 1
ATOM 685 C CA . GLU A 1 88 ? -4.562 -3.139 20.381 1.00 96.94 88 GLU A CA 1
ATOM 686 C C . GLU A 1 88 ? -5.478 -1.924 20.196 1.00 96.94 88 GLU A C 1
ATOM 688 O O . GLU A 1 88 ? -6.609 -1.915 20.686 1.00 96.94 88 GLU A O 1
ATOM 693 N N . VAL A 1 89 ? -5.045 -0.940 19.402 1.00 96.88 89 VAL A N 1
ATOM 694 C CA . VAL A 1 89 ? -5.848 0.260 19.128 1.00 96.88 89 VAL A CA 1
ATOM 695 C C . VAL A 1 89 ? -7.153 -0.100 18.407 1.00 96.88 89 VAL A C 1
ATOM 697 O O . VAL A 1 89 ? -8.214 0.419 18.756 1.00 96.88 89 VAL A O 1
ATOM 700 N N . LEU A 1 90 ? -7.125 -1.021 17.436 1.00 97.25 90 LEU A N 1
ATOM 701 C CA . LEU A 1 90 ? -8.341 -1.493 16.761 1.00 97.25 90 LEU A CA 1
ATOM 702 C C . LEU A 1 90 ? -9.316 -2.165 17.734 1.00 97.25 90 LEU A C 1
ATOM 704 O O . LEU A 1 90 ? -10.521 -1.920 17.667 1.00 97.25 90 LEU A O 1
ATOM 708 N N . GLN A 1 91 ? -8.809 -3.005 18.636 1.00 97.31 91 GLN A N 1
ATOM 709 C CA . GLN A 1 91 ? -9.618 -3.673 19.653 1.00 97.31 91 GLN A CA 1
ATOM 710 C C . GLN A 1 91 ? -10.252 -2.672 20.620 1.00 97.31 91 GLN A C 1
ATOM 712 O O . GLN A 1 91 ? -11.428 -2.823 20.956 1.00 97.31 91 GLN A O 1
ATOM 717 N N . ASP A 1 92 ? -9.518 -1.634 21.018 1.00 95.88 92 ASP A N 1
ATOM 718 C CA . ASP A 1 92 ? -10.031 -0.572 21.880 1.00 95.88 92 ASP A CA 1
ATOM 719 C C . ASP A 1 92 ? -11.148 0.232 21.200 1.00 95.88 92 ASP A C 1
ATOM 721 O O . ASP A 1 92 ? -12.210 0.427 21.799 1.00 95.88 92 ASP A O 1
ATOM 725 N N . VAL A 1 93 ? -10.981 0.607 19.926 1.00 95.44 93 VAL A N 1
ATOM 726 C CA . VAL A 1 93 ? -12.041 1.276 19.145 1.00 95.44 93 VAL A CA 1
ATOM 727 C C . VAL A 1 93 ? -13.284 0.387 19.037 1.00 95.44 93 VAL A C 1
ATOM 729 O O . VAL A 1 93 ? -14.398 0.852 19.281 1.00 95.44 93 VAL A O 1
ATOM 732 N N . ILE A 1 94 ? -13.115 -0.904 18.732 1.00 96.19 94 ILE A N 1
ATOM 733 C CA . ILE A 1 94 ? -14.220 -1.875 18.670 1.00 96.19 94 ILE A CA 1
ATOM 734 C C . ILE A 1 94 ? -14.916 -2.002 20.033 1.00 96.19 94 ILE A C 1
ATOM 736 O O . ILE A 1 94 ? -16.146 -2.042 20.103 1.00 96.19 94 ILE A O 1
ATOM 740 N N . ALA A 1 95 ? -14.160 -2.053 21.133 1.00 95.50 95 ALA A N 1
ATOM 741 C CA . ALA A 1 95 ? -14.712 -2.164 22.479 1.00 95.50 95 ALA A CA 1
ATOM 742 C C . ALA A 1 95 ? -15.553 -0.938 22.862 1.00 95.50 95 ALA A C 1
ATOM 744 O O . ALA A 1 95 ? -16.620 -1.106 23.462 1.00 95.50 95 ALA A O 1
ATOM 745 N N . ILE A 1 96 ? -15.110 0.265 22.487 1.00 94.31 96 ILE A N 1
ATOM 746 C CA . ILE A 1 96 ? -15.869 1.503 22.692 1.00 94.31 96 ILE A CA 1
ATOM 747 C C . ILE A 1 96 ? -17.126 1.512 21.814 1.00 94.31 96 ILE A C 1
ATOM 749 O O . ILE A 1 96 ? -18.218 1.745 22.328 1.00 94.31 96 ILE A O 1
ATOM 753 N N . ALA A 1 97 ? -17.006 1.177 20.525 1.00 92.25 97 ALA A N 1
ATOM 754 C CA . ALA A 1 97 ? -18.127 1.160 19.579 1.00 92.25 97 ALA A CA 1
ATOM 755 C C . ALA A 1 97 ? -19.217 0.127 19.934 1.00 92.25 97 ALA A C 1
ATOM 757 O O . ALA A 1 97 ? -20.396 0.318 19.632 1.00 92.25 97 ALA A O 1
ATOM 758 N N . LEU A 1 98 ? -18.838 -0.968 20.601 1.00 93.00 98 LEU A N 1
ATOM 759 C CA . LEU A 1 98 ? -19.758 -1.971 21.149 1.00 93.00 98 LEU A CA 1
ATOM 760 C C . LEU A 1 98 ? -20.339 -1.593 22.523 1.00 93.00 98 LEU A C 1
ATOM 762 O O . LEU A 1 98 ? -21.146 -2.351 23.062 1.00 93.00 98 LEU A O 1
ATOM 766 N N . GLY A 1 99 ? -19.902 -0.486 23.129 1.00 89.31 99 GLY A N 1
ATOM 767 C CA . GLY A 1 99 ? -20.289 -0.079 24.483 1.00 89.31 99 GLY A CA 1
ATOM 768 C C . GLY A 1 99 ? -19.721 -0.967 25.597 1.00 89.31 99 GLY A C 1
ATOM 769 O O . GLY A 1 99 ? -20.196 -0.914 26.729 1.00 89.31 99 GLY A O 1
ATOM 770 N N . LYS A 1 100 ? -18.715 -1.804 25.302 1.00 92.50 100 LYS A N 1
ATOM 771 C CA . LYS A 1 100 ? -18.002 -2.623 26.304 1.00 92.50 100 LYS A CA 1
ATOM 772 C C . LYS A 1 100 ? -17.013 -1.789 27.121 1.00 92.50 100 LYS A C 1
ATOM 774 O O . LYS A 1 100 ? -16.668 -2.174 28.236 1.00 92.50 100 LYS A O 1
ATOM 779 N N . ARG A 1 101 ? -16.553 -0.673 26.551 1.00 90.81 101 ARG A N 1
ATOM 780 C CA . ARG A 1 101 ? -15.666 0.323 27.155 1.00 90.81 101 ARG A CA 1
ATOM 781 C C . ARG A 1 101 ? -16.312 1.702 27.028 1.00 90.81 101 ARG A C 1
ATOM 783 O O . ARG A 1 101 ? -16.963 1.993 26.030 1.00 90.81 101 ARG A O 1
ATOM 790 N N . GLU A 1 102 ? -16.155 2.531 28.053 1.00 88.31 102 GLU A N 1
ATOM 791 C CA . GLU A 1 102 ? -16.651 3.910 28.046 1.00 88.31 102 GLU A CA 1
ATOM 792 C C . GLU A 1 102 ? -15.801 4.783 27.114 1.00 88.31 102 GLU A C 1
ATOM 794 O O . GLU A 1 102 ? -14.577 4.693 27.151 1.00 88.31 102 GLU A O 1
ATOM 799 N N . ASN A 1 103 ? -16.449 5.626 26.302 1.00 90.44 103 ASN A N 1
ATOM 800 C CA . ASN A 1 103 ? -15.772 6.630 25.480 1.00 90.44 103 ASN A CA 1
ATOM 801 C C . ASN A 1 103 ? -15.456 7.858 26.340 1.00 90.44 103 ASN A C 1
ATOM 803 O O . ASN A 1 103 ? -16.366 8.629 26.662 1.00 90.44 103 ASN A O 1
ATOM 807 N N . ARG A 1 104 ? -14.196 8.049 26.735 1.00 88.81 104 ARG A N 1
ATOM 808 C CA . ARG A 1 104 ? -13.803 9.229 27.518 1.00 88.81 104 ARG A CA 1
ATOM 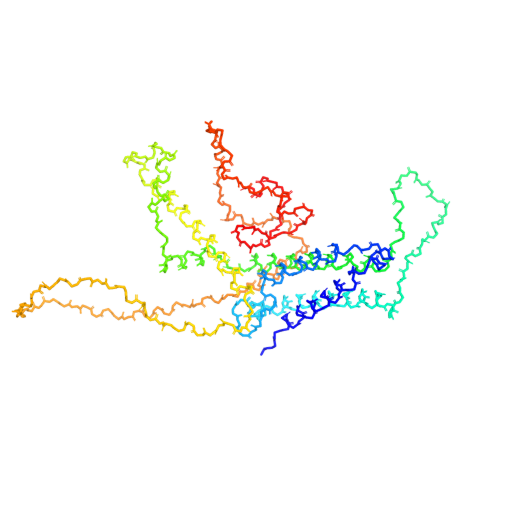809 C C . ARG A 1 104 ? -13.747 10.463 26.619 1.00 88.81 104 ARG A C 1
ATOM 811 O O . ARG A 1 104 ? -13.453 10.371 25.434 1.00 88.81 104 ARG A O 1
ATOM 818 N N . ILE A 1 105 ? -14.011 11.633 27.188 1.00 84.56 105 ILE A N 1
ATOM 819 C CA . ILE A 1 105 ? -13.869 12.921 26.498 1.00 84.56 105 ILE A CA 1
ATOM 820 C C . ILE A 1 105 ? -12.782 13.698 27.233 1.00 84.56 105 ILE A C 1
ATOM 822 O O . ILE A 1 105 ? -12.816 13.773 28.466 1.00 84.56 105 ILE A O 1
ATOM 826 N N . GLY A 1 106 ? -11.815 14.255 26.500 1.00 69.19 106 GLY A N 1
ATOM 827 C CA . GLY A 1 106 ? -10.792 15.114 27.089 1.00 69.19 106 GLY A CA 1
ATOM 828 C C . GLY A 1 106 ? -11.447 16.260 27.863 1.00 69.19 106 GLY A C 1
ATOM 829 O O . GLY A 1 106 ? -12.203 17.048 27.297 1.00 69.19 106 GLY A O 1
ATOM 830 N N . SER A 1 107 ? -11.199 16.348 29.174 1.00 53.97 107 SER A N 1
ATOM 831 C CA . SER A 1 107 ? -11.681 17.483 29.966 1.00 53.97 107 SER A CA 1
ATOM 832 C C . SER A 1 107 ? -11.026 18.754 29.425 1.00 53.97 107 SER A C 1
ATOM 834 O O . SER A 1 107 ? -9.797 18.774 29.318 1.00 53.97 107 SER A O 1
ATOM 836 N N . PRO A 1 108 ? -11.778 19.837 29.154 1.00 56.47 108 PRO A N 1
ATOM 837 C CA . PRO A 1 108 ? -11.166 21.142 28.979 1.00 56.47 108 PRO A CA 1
ATOM 838 C C . PRO A 1 108 ? -10.374 21.422 30.254 1.00 56.47 108 PRO A C 1
ATOM 840 O O . PRO A 1 108 ? -10.947 21.458 31.346 1.00 56.47 108 PRO A O 1
ATOM 843 N N . VAL A 1 109 ? -9.051 21.527 30.147 1.00 56.28 109 VAL A N 1
ATOM 844 C CA . VAL A 1 109 ? -8.235 22.012 31.259 1.00 56.28 109 VAL A CA 1
ATOM 845 C C . VAL A 1 109 ? -8.728 23.435 31.524 1.00 56.28 109 VAL A C 1
ATOM 847 O O . VAL A 1 109 ? -8.728 24.234 30.584 1.00 56.28 109 VAL A O 1
ATOM 850 N N . PRO A 1 110 ? -9.195 23.779 32.738 1.00 51.09 110 PRO A N 1
ATOM 851 C CA . PRO A 1 110 ? -9.473 25.166 33.059 1.00 51.09 110 PRO A CA 1
ATOM 852 C C . PRO A 1 110 ? -8.145 25.910 32.924 1.00 51.09 110 PRO A C 1
ATOM 854 O O . PRO A 1 110 ? -7.239 25.700 33.730 1.00 51.09 110 PRO A O 1
ATOM 857 N N . LEU A 1 111 ? -7.984 26.705 31.864 1.00 55.34 111 LEU A N 1
ATOM 858 C CA . LEU A 1 111 ? -6.882 27.652 31.803 1.00 55.34 111 LEU A CA 1
ATOM 859 C C . LEU A 1 111 ? -7.087 28.610 32.976 1.00 55.34 111 LEU A C 1
ATOM 861 O O . LEU A 1 111 ? -8.051 29.377 32.989 1.00 55.34 111 LEU A O 1
ATOM 865 N N . ASP A 1 112 ? -6.201 28.528 33.967 1.00 52.31 112 ASP A N 1
ATOM 866 C CA . ASP A 1 112 ? -6.104 29.529 35.019 1.00 52.31 112 ASP A CA 1
ATOM 867 C C . ASP A 1 112 ? -5.848 30.877 34.334 1.00 52.31 112 ASP A C 1
ATOM 869 O O . ASP A 1 112 ? -4.858 31.081 33.627 1.00 52.31 112 ASP A O 1
ATOM 873 N N . HIS A 1 113 ? -6.827 31.764 34.453 1.00 52.47 113 HIS A N 1
ATOM 874 C CA . HIS A 1 113 ? -7.043 32.898 33.562 1.00 52.47 113 HIS A CA 1
ATOM 875 C C . HIS A 1 113 ? -6.173 34.117 33.927 1.00 52.47 113 HIS A C 1
ATOM 877 O O . HIS A 1 113 ? -6.666 35.243 33.890 1.00 52.47 113 HIS A O 1
ATOM 883 N N . GLU A 1 114 ? -4.901 33.929 34.300 1.00 53.12 114 GLU A N 1
ATOM 884 C CA . GLU A 1 114 ? -4.064 35.027 34.826 1.00 53.12 114 GLU A CA 1
ATOM 885 C C . GLU A 1 114 ? -2.887 35.486 33.954 1.00 53.12 114 GLU A C 1
ATOM 887 O O . GLU A 1 114 ? -2.245 36.466 34.318 1.00 53.12 114 GLU A O 1
ATOM 892 N N . LEU A 1 115 ? -2.625 34.908 32.776 1.00 49.34 115 LEU A N 1
ATOM 893 C CA . LEU A 1 115 ? -1.591 35.439 31.867 1.00 49.34 115 LEU A CA 1
ATOM 894 C C . LEU A 1 115 ? -2.032 35.354 30.398 1.00 49.34 115 LEU A C 1
ATOM 896 O O . LEU A 1 115 ? -1.570 34.506 29.640 1.00 49.34 115 LEU A O 1
ATOM 900 N N . LEU A 1 116 ? -2.954 36.235 30.006 1.00 46.19 116 LEU A N 1
ATOM 901 C CA . LEU A 1 116 ? -3.293 36.464 28.602 1.00 46.19 116 LEU A CA 1
ATOM 902 C C . LEU A 1 116 ? -2.210 37.345 27.965 1.00 46.19 116 LEU A C 1
ATOM 904 O O . LEU A 1 116 ? -2.142 38.537 28.261 1.00 46.19 116 LEU A O 1
ATOM 908 N N . ASP A 1 117 ? -1.400 36.761 27.085 1.00 47.50 117 ASP A N 1
ATOM 909 C CA . ASP A 1 117 ? -0.811 37.497 25.966 1.00 47.50 117 ASP A CA 1
ATOM 910 C C . ASP A 1 117 ? -1.618 37.114 24.715 1.00 47.50 117 ASP A C 1
ATOM 912 O O . ASP A 1 117 ? -1.853 35.932 24.443 1.00 47.50 117 ASP A O 1
ATOM 916 N N . GLU A 1 118 ? -2.155 38.121 24.032 1.00 51.31 118 GLU A N 1
ATOM 917 C CA . GLU A 1 118 ? -3.141 38.003 22.953 1.00 51.31 118 GLU A CA 1
ATOM 918 C C . GLU A 1 118 ? -2.495 37.538 21.634 1.00 51.31 118 GLU A C 1
ATOM 920 O O . GLU A 1 118 ? -2.425 38.305 20.681 1.00 51.31 118 GLU A O 1
ATOM 925 N N . ASP A 1 119 ? -2.017 36.292 21.552 1.00 57.62 119 ASP A N 1
ATOM 926 C CA . ASP A 1 119 ? -1.664 35.652 20.270 1.00 57.62 119 ASP A CA 1
ATOM 927 C C . ASP A 1 119 ? -1.552 34.121 20.394 1.00 57.62 119 ASP A C 1
ATOM 929 O O . ASP A 1 119 ? -0.460 33.563 20.323 1.00 57.62 119 ASP A O 1
ATOM 933 N N . TYR A 1 120 ? -2.658 33.397 20.616 1.00 50.72 120 TYR A N 1
ATOM 934 C CA . TYR A 1 120 ? -2.627 31.930 20.514 1.00 50.72 120 TYR A CA 1
ATOM 935 C C . TYR A 1 120 ? -3.866 31.353 19.831 1.00 50.72 120 TYR A C 1
ATOM 937 O O . TYR A 1 120 ? -5.010 31.666 20.161 1.00 50.72 120 TYR A O 1
ATOM 945 N N . GLY A 1 121 ? -3.592 30.523 18.823 1.00 47.88 121 GLY A N 1
ATOM 946 C CA . GLY A 1 121 ? -4.554 29.959 17.892 1.00 47.88 121 GLY A CA 1
ATOM 947 C C . GLY A 1 121 ? -5.609 29.059 18.532 1.00 47.88 121 GLY A C 1
ATOM 948 O O . GLY A 1 121 ? -5.395 28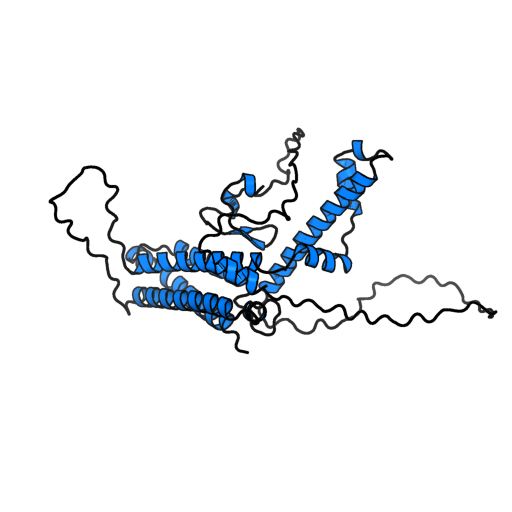.456 19.577 1.00 47.88 121 GLY A O 1
ATOM 949 N N . SER A 1 122 ? -6.749 29.006 17.836 1.00 47.56 122 SER A N 1
ATOM 950 C CA . SER A 1 122 ? -7.838 28.024 17.907 1.00 47.56 122 SER A CA 1
ATOM 951 C C . SER A 1 122 ? -7.765 27.051 19.093 1.00 47.56 122 SER A C 1
ATOM 953 O O . SER A 1 122 ? -7.041 26.058 19.052 1.00 47.56 122 SER A O 1
ATOM 955 N N . ALA A 1 123 ? -8.546 27.327 20.141 1.00 50.06 123 ALA A N 1
ATOM 956 C CA . ALA A 1 123 ? -8.790 26.374 21.216 1.00 50.06 123 ALA A CA 1
ATOM 957 C C . ALA A 1 123 ? -9.271 25.042 20.612 1.00 50.06 123 ALA A C 1
ATOM 959 O O . ALA A 1 123 ? -10.368 24.973 20.054 1.00 50.06 123 ALA A O 1
ATOM 960 N N . SER A 1 124 ? -8.423 24.011 20.679 1.00 58.31 124 SER A N 1
ATOM 961 C CA . SER A 1 124 ? -8.741 22.662 20.210 1.00 58.31 124 SER A CA 1
ATOM 962 C C . SER A 1 124 ? -10.009 22.189 20.912 1.00 58.31 124 SER A C 1
ATOM 964 O O . SER A 1 124 ? -10.068 22.181 22.143 1.00 58.31 124 SER A O 1
ATOM 966 N N . GLN A 1 125 ? -11.038 21.829 20.142 1.00 60.06 125 GLN A N 1
ATOM 967 C CA . GLN A 1 125 ? -12.232 21.210 20.709 1.00 60.06 125 GLN A CA 1
ATOM 968 C C . GLN A 1 125 ? -11.836 19.923 21.450 1.00 60.06 125 GLN A C 1
ATOM 970 O O . GLN A 1 125 ? -10.872 19.269 21.041 1.00 60.06 125 GLN A O 1
ATOM 975 N N . PRO A 1 126 ? -12.535 19.563 22.542 1.00 66.94 126 PRO A N 1
ATOM 976 C CA . PRO A 1 126 ? -12.265 18.316 23.240 1.00 66.94 126 PRO A CA 1
ATOM 977 C C . PRO A 1 126 ? -12.549 17.142 22.295 1.00 66.94 126 PRO A C 1
ATOM 979 O O . PRO A 1 126 ? -13.697 16.912 21.917 1.00 66.94 126 PRO A O 1
ATOM 982 N N . THR A 1 127 ? -11.501 16.425 21.894 1.00 78.94 127 THR A N 1
ATOM 983 C CA . THR A 1 127 ? -11.610 15.175 21.140 1.00 78.94 127 THR A CA 1
ATOM 984 C C . THR A 1 127 ? -12.078 14.058 22.064 1.00 78.94 127 THR A C 1
ATOM 986 O O . THR A 1 127 ? -11.776 14.031 23.263 1.00 78.94 127 THR A O 1
ATOM 989 N N . SER A 1 128 ? -12.882 13.148 21.522 1.00 90.00 128 SER A N 1
ATOM 990 C CA . SER A 1 128 ? -13.241 11.921 22.230 1.00 90.00 128 SER A CA 1
ATOM 991 C C . SER A 1 128 ? -12.131 10.876 22.096 1.00 90.00 128 SER A C 1
ATOM 993 O O . SER A 1 128 ? -11.403 10.852 21.105 1.00 90.00 128 SER A O 1
ATOM 995 N N . GLU A 1 129 ? -12.020 9.982 23.076 1.00 92.88 129 GLU A N 1
ATOM 996 C CA . GLU A 1 129 ? -11.029 8.901 23.107 1.00 92.88 129 GLU A CA 1
ATOM 997 C C . GLU A 1 129 ? -11.096 8.053 21.834 1.00 92.88 129 GLU A C 1
ATOM 999 O O . GLU A 1 129 ? -10.065 7.737 21.248 1.00 92.88 129 GLU A O 1
ATOM 1004 N N . ILE A 1 130 ? -12.299 7.737 21.342 1.00 93.19 130 ILE A N 1
ATOM 1005 C CA . ILE A 1 130 ? -12.449 6.979 20.094 1.00 93.19 130 ILE A CA 1
ATOM 1006 C C . ILE A 1 130 ? -11.896 7.725 18.869 1.00 93.19 130 ILE A C 1
ATOM 1008 O O . ILE A 1 130 ? -11.334 7.085 17.983 1.00 93.19 130 ILE A O 1
ATOM 1012 N N . GLN A 1 131 ? -12.005 9.057 18.816 1.00 92.69 131 GLN A N 1
ATOM 1013 C CA . GLN A 1 131 ? -11.436 9.860 17.729 1.00 92.69 131 GLN A CA 1
ATOM 1014 C C . GLN A 1 131 ? -9.907 9.893 17.809 1.00 92.69 131 GLN A C 1
ATOM 1016 O O . GLN A 1 131 ? -9.240 9.762 16.785 1.00 92.69 131 GLN A O 1
ATOM 1021 N N . GLU A 1 132 ? -9.343 10.004 19.014 1.00 92.75 132 GLU A N 1
ATOM 1022 C CA . GLU A 1 132 ? -7.893 9.945 19.239 1.00 92.75 132 GLU A CA 1
ATOM 1023 C C . GLU A 1 132 ? -7.320 8.574 18.866 1.00 92.75 132 GLU A C 1
ATOM 1025 O O . GLU A 1 132 ? -6.316 8.484 18.158 1.00 92.75 132 GLU A O 1
ATOM 1030 N N . LEU A 1 133 ? -7.995 7.493 19.265 1.00 94.00 133 LEU A N 1
ATOM 1031 C CA . LEU A 1 133 ? -7.628 6.133 18.878 1.00 94.00 133 LEU A CA 1
ATOM 1032 C C . LEU A 1 133 ? -7.732 5.942 17.360 1.00 94.00 133 LEU A C 1
ATOM 1034 O O . LEU A 1 133 ? -6.845 5.355 16.744 1.00 94.00 133 LEU A O 1
ATOM 1038 N N . PHE A 1 134 ? -8.773 6.478 16.721 1.00 94.06 134 PHE A N 1
ATOM 1039 C CA . PHE A 1 134 ? -8.916 6.394 15.269 1.00 94.06 134 PHE A CA 1
ATOM 1040 C C . PHE A 1 134 ? -7.830 7.184 14.518 1.00 94.06 134 PHE A C 1
ATOM 1042 O O . PHE A 1 134 ? -7.305 6.730 13.496 1.00 94.06 134 PHE A O 1
ATOM 1049 N N . GLN A 1 135 ? -7.426 8.336 15.049 1.00 92.94 135 GLN A N 1
ATOM 1050 C CA . GLN A 1 135 ? -6.276 9.082 14.546 1.00 92.94 135 GLN A CA 1
ATOM 1051 C C . GLN A 1 135 ? -4.974 8.278 14.722 1.00 92.94 135 GLN A C 1
ATOM 1053 O O . GLN A 1 135 ? -4.185 8.166 13.779 1.00 92.94 135 GLN A O 1
ATOM 1058 N N . SER A 1 136 ? -4.800 7.613 15.868 1.00 95.00 136 SER A N 1
ATOM 1059 C CA . SER A 1 136 ? -3.669 6.717 16.137 1.00 95.00 136 SER A CA 1
ATOM 1060 C C . SER A 1 136 ? -3.593 5.538 15.152 1.00 95.00 136 SER A C 1
ATOM 1062 O O . SER A 1 136 ? -2.499 5.192 14.696 1.00 95.00 136 SER A O 1
ATOM 1064 N N . ILE A 1 137 ? -4.731 4.972 14.718 1.00 95.94 137 ILE A N 1
ATOM 1065 C CA . ILE A 1 137 ? -4.774 3.952 13.647 1.00 95.94 137 ILE A CA 1
ATOM 1066 C C . ILE A 1 137 ? -4.106 4.486 12.374 1.00 95.94 137 ILE A C 1
ATOM 1068 O O . ILE A 1 137 ? -3.244 3.822 11.792 1.00 95.94 137 ILE A O 1
ATOM 1072 N N . SER A 1 138 ? -4.477 5.696 11.955 1.00 93.50 138 SER A N 1
ATOM 1073 C CA . SER A 1 138 ? -3.960 6.324 10.733 1.00 93.50 138 SER A CA 1
ATOM 1074 C C . SER A 1 138 ? -2.449 6.582 10.821 1.00 93.50 138 SER A C 1
ATOM 1076 O O . SER A 1 138 ? -1.702 6.300 9.880 1.00 93.50 138 SER A O 1
ATOM 1078 N N . GLU A 1 139 ? -1.966 7.042 11.975 1.00 93.81 139 GLU A N 1
ATOM 1079 C CA . GLU A 1 139 ? -0.540 7.279 12.243 1.00 93.81 139 GLU A CA 1
ATOM 1080 C C . GLU A 1 139 ? 0.281 5.984 12.297 1.00 93.81 139 GLU A C 1
ATOM 1082 O O . GLU A 1 139 ? 1.407 5.914 11.784 1.00 93.81 139 GLU A O 1
ATOM 1087 N N . THR A 1 140 ? -0.299 4.926 12.859 1.00 95.25 140 THR A N 1
ATOM 1088 C CA . THR A 1 140 ? 0.315 3.597 12.920 1.00 95.25 140 THR A CA 1
ATOM 1089 C C . THR A 1 140 ? 0.444 2.999 11.519 1.00 95.25 140 THR A C 1
ATOM 1091 O O . THR A 1 140 ? 1.517 2.526 11.134 1.00 95.25 140 THR A O 1
ATOM 1094 N N . ILE A 1 141 ? -0.596 3.121 10.685 1.00 95.06 141 ILE A N 1
ATOM 1095 C CA . ILE A 1 141 ? -0.544 2.745 9.265 1.00 95.06 141 ILE A CA 1
ATOM 1096 C C . ILE A 1 141 ? 0.533 3.554 8.525 1.00 95.06 141 ILE A C 1
ATOM 1098 O O . ILE A 1 141 ? 1.353 2.973 7.807 1.00 95.06 141 ILE A O 1
ATOM 1102 N N . ALA A 1 142 ? 0.608 4.873 8.723 1.00 91.62 142 ALA A N 1
ATOM 1103 C CA . ALA A 1 142 ? 1.654 5.705 8.122 1.00 91.62 142 ALA A CA 1
ATOM 1104 C C . ALA A 1 142 ? 3.068 5.254 8.542 1.00 91.62 142 ALA A C 1
ATOM 1106 O O . ALA A 1 142 ? 3.990 5.210 7.721 1.00 91.62 142 ALA A O 1
ATOM 1107 N N . SER A 1 143 ? 3.244 4.838 9.797 1.00 92.31 143 SER A N 1
ATOM 1108 C CA . SER A 1 143 ? 4.499 4.270 10.303 1.00 92.31 143 SER A CA 1
ATOM 1109 C C . SER A 1 143 ? 4.852 2.941 9.622 1.00 92.31 143 SER A C 1
ATOM 1111 O O . SER A 1 143 ? 6.006 2.730 9.236 1.00 92.31 143 SER A O 1
ATOM 1113 N N . LEU A 1 144 ? 3.865 2.079 9.358 1.00 94.44 144 LEU A N 1
ATOM 1114 C CA . LEU A 1 144 ? 4.041 0.859 8.560 1.00 94.44 144 LEU A CA 1
ATOM 1115 C C . LEU A 1 144 ? 4.479 1.166 7.116 1.00 94.44 144 LEU A C 1
ATOM 1117 O O . LEU A 1 144 ? 5.369 0.490 6.579 1.00 94.44 144 LEU A O 1
ATOM 1121 N N . PHE A 1 145 ? 3.916 2.204 6.487 1.00 90.75 145 PHE A N 1
ATOM 1122 C CA . PHE A 1 145 ? 4.367 2.687 5.176 1.00 90.75 145 PHE A CA 1
ATOM 1123 C C . PHE A 1 145 ? 5.825 3.168 5.226 1.00 90.75 145 PHE A C 1
ATOM 1125 O O . PHE A 1 145 ? 6.630 2.744 4.391 1.00 90.75 145 PHE A O 1
ATOM 1132 N N . LYS A 1 146 ? 6.215 3.954 6.234 1.00 90.38 146 LYS A N 1
ATOM 1133 C CA . LYS A 1 146 ? 7.609 4.404 6.424 1.00 90.38 146 LYS A CA 1
ATOM 1134 C C . LYS A 1 146 ? 8.572 3.221 6.578 1.00 90.38 146 LYS A C 1
ATOM 1136 O O . LYS A 1 146 ? 9.584 3.154 5.876 1.00 90.38 146 LYS A O 1
ATOM 1141 N N . LEU A 1 147 ? 8.222 2.224 7.396 1.00 89.50 147 LEU A N 1
ATOM 1142 C CA . LEU A 1 147 ? 9.004 0.988 7.536 1.00 89.50 147 LEU A CA 1
ATOM 1143 C C . LEU A 1 147 ? 9.137 0.235 6.205 1.00 89.50 147 LEU A C 1
ATOM 1145 O O . LEU A 1 147 ? 10.213 -0.276 5.892 1.00 89.50 147 LEU A O 1
ATOM 1149 N N . SER A 1 148 ? 8.086 0.199 5.382 1.00 86.62 148 SER A N 1
ATOM 1150 C CA . SER A 1 148 ? 8.134 -0.455 4.067 1.00 86.62 148 SER A CA 1
ATOM 1151 C C . SER A 1 148 ? 9.154 0.189 3.120 1.00 86.62 148 SER A C 1
ATOM 1153 O O . SER A 1 148 ? 9.884 -0.521 2.417 1.00 86.62 148 SER A O 1
ATOM 1155 N N . ILE A 1 149 ? 9.247 1.522 3.147 1.00 83.94 149 ILE A N 1
ATOM 1156 C CA . ILE A 1 149 ? 10.196 2.302 2.351 1.00 83.94 149 ILE A CA 1
ATOM 1157 C C . ILE A 1 149 ? 11.622 2.011 2.837 1.00 83.94 149 ILE A C 1
ATOM 1159 O O . ILE A 1 149 ? 12.486 1.674 2.026 1.00 83.94 149 ILE A O 1
ATOM 1163 N N . LEU A 1 150 ? 11.858 2.014 4.153 1.00 84.12 150 LEU A N 1
ATOM 1164 C CA . LEU A 1 150 ? 13.163 1.691 4.746 1.00 84.12 150 LEU A CA 1
ATOM 1165 C C . LEU A 1 150 ? 13.626 0.264 4.415 1.00 84.12 150 LEU A C 1
ATOM 1167 O O . LEU A 1 150 ? 14.766 0.053 3.987 1.00 84.12 150 LEU A O 1
ATOM 1171 N N . ILE A 1 151 ? 12.737 -0.726 4.542 1.00 83.94 151 ILE A N 1
ATOM 1172 C CA . ILE A 1 151 ? 13.017 -2.126 4.183 1.00 83.94 151 ILE A CA 1
ATOM 1173 C C . ILE A 1 151 ? 13.381 -2.242 2.698 1.00 83.94 151 ILE A C 1
ATOM 1175 O O . ILE A 1 151 ? 14.230 -3.052 2.318 1.00 83.94 151 ILE A O 1
ATOM 1179 N N . ARG A 1 152 ? 12.747 -1.446 1.833 1.00 77.62 152 ARG A N 1
ATOM 1180 C CA . ARG A 1 152 ? 13.038 -1.451 0.400 1.00 77.62 152 ARG A CA 1
ATOM 1181 C C . ARG A 1 152 ? 14.376 -0.783 0.082 1.00 77.62 152 ARG A C 1
ATOM 1183 O O . ARG A 1 152 ? 15.157 -1.382 -0.651 1.00 77.62 152 ARG A O 1
ATOM 1190 N N . ASN A 1 153 ? 14.654 0.389 0.645 1.00 75.00 153 ASN A N 1
ATOM 1191 C CA . ASN A 1 153 ? 15.870 1.171 0.376 1.00 75.00 153 ASN A CA 1
ATOM 1192 C C . ASN A 1 153 ? 17.148 0.490 0.898 1.00 75.00 153 ASN A C 1
ATOM 1194 O O . ASN A 1 153 ? 18.240 0.653 0.347 1.00 75.00 153 ASN A O 1
ATOM 1198 N N . SER A 1 154 ? 17.011 -0.306 1.957 1.00 70.00 154 SER A N 1
ATOM 1199 C CA . SER A 1 154 ? 18.097 -1.103 2.536 1.00 70.00 154 SER A CA 1
ATOM 1200 C C . SER A 1 154 ? 18.293 -2.468 1.870 1.00 70.00 154 SER A C 1
ATOM 1202 O O . SER A 1 154 ? 19.290 -3.150 2.117 1.00 70.00 154 SER A O 1
ATOM 1204 N N . SER A 1 155 ? 17.367 -2.897 1.012 1.00 65.69 155 SER A N 1
ATOM 1205 C CA . SER A 1 155 ? 17.518 -4.133 0.257 1.00 65.69 155 SER A CA 1
ATOM 1206 C C . SER A 1 155 ? 18.346 -3.864 -1.000 1.00 65.69 155 SER A C 1
ATOM 1208 O O . SER A 1 155 ? 17.983 -3.018 -1.807 1.00 65.69 155 SER A O 1
ATOM 1210 N N . SER A 1 156 ? 19.399 -4.650 -1.247 1.00 54.62 156 SER A N 1
ATOM 1211 C CA . SER A 1 156 ? 20.160 -4.660 -2.518 1.00 54.62 156 SER A CA 1
ATOM 1212 C C . SER A 1 156 ? 19.354 -5.163 -3.725 1.00 54.62 156 SER A C 1
ATOM 1214 O O . SER A 1 156 ? 19.905 -5.532 -4.762 1.00 54.62 156 SER A O 1
ATOM 1216 N N . ARG A 1 157 ? 18.027 -5.227 -3.594 1.00 59.22 157 ARG A N 1
ATOM 1217 C CA . ARG A 1 157 ? 17.105 -5.670 -4.628 1.00 59.22 157 ARG A CA 1
ATOM 1218 C C . ARG A 1 157 ? 16.992 -4.594 -5.695 1.00 59.22 157 ARG A C 1
ATOM 1220 O O . ARG A 1 157 ? 16.034 -3.820 -5.698 1.00 59.22 157 ARG A O 1
ATOM 1227 N N . ASP A 1 158 ? 17.891 -4.639 -6.667 1.00 68.31 158 ASP A N 1
ATOM 1228 C CA . ASP A 1 158 ? 17.599 -3.999 -7.933 1.00 68.31 158 ASP A CA 1
ATOM 1229 C C . ASP A 1 158 ? 16.502 -4.802 -8.655 1.00 68.31 158 ASP A C 1
ATOM 1231 O O . ASP A 1 158 ? 16.721 -5.854 -9.264 1.00 68.31 158 ASP A O 1
ATOM 1235 N N . ARG A 1 159 ? 15.258 -4.339 -8.515 1.00 73.56 159 ARG A N 1
ATOM 1236 C CA . ARG A 1 159 ? 14.127 -4.918 -9.245 1.00 73.56 159 ARG A CA 1
ATOM 1237 C C . ARG A 1 159 ? 14.284 -4.750 -10.742 1.00 73.56 159 ARG A C 1
ATOM 1239 O O . ARG A 1 159 ? 13.746 -5.573 -11.474 1.00 73.56 159 ARG A O 1
ATOM 1246 N N . TYR A 1 160 ? 14.984 -3.707 -11.174 1.00 79.00 160 TYR A N 1
ATOM 1247 C CA . TYR A 1 160 ? 15.278 -3.498 -12.573 1.00 79.00 160 TYR A CA 1
ATOM 1248 C C . TYR A 1 160 ? 16.196 -4.616 -13.070 1.00 79.00 160 TYR A C 1
ATOM 1250 O O . TYR A 1 160 ? 15.826 -5.308 -14.012 1.00 79.00 160 TYR A O 1
ATOM 1258 N N . ALA A 1 161 ? 17.281 -4.936 -12.355 1.00 79.44 161 ALA A N 1
ATOM 1259 C CA . ALA A 1 161 ? 18.101 -6.117 -12.647 1.00 79.44 161 ALA A CA 1
ATOM 1260 C C . ALA A 1 161 ? 17.298 -7.430 -12.665 1.00 79.44 161 ALA A C 1
ATOM 1262 O O . ALA A 1 161 ? 17.497 -8.258 -13.554 1.00 79.44 161 ALA A O 1
ATOM 1263 N N . LYS A 1 162 ? 16.355 -7.634 -11.732 1.00 79.81 162 LYS A N 1
ATOM 1264 C CA . LYS A 1 162 ? 15.477 -8.824 -11.759 1.00 79.81 162 LYS A CA 1
ATOM 1265 C C . LYS A 1 162 ? 14.561 -8.852 -12.979 1.00 79.81 162 LYS A C 1
ATOM 1267 O O . LYS A 1 162 ? 14.410 -9.911 -13.584 1.00 79.81 162 LYS A O 1
ATOM 1272 N N . ALA A 1 163 ? 13.980 -7.714 -13.345 1.00 83.25 163 ALA A N 1
ATOM 1273 C CA . ALA A 1 163 ? 13.163 -7.595 -14.543 1.00 83.25 163 ALA A CA 1
ATOM 1274 C C . ALA A 1 163 ? 13.988 -7.858 -15.809 1.00 83.25 163 ALA A C 1
ATOM 1276 O O . ALA A 1 163 ? 13.536 -8.595 -16.676 1.00 83.25 163 ALA A O 1
ATOM 1277 N N . LEU A 1 164 ? 15.223 -7.352 -15.886 1.00 80.69 164 LEU A N 1
ATOM 1278 C CA . LEU A 1 164 ? 16.147 -7.629 -16.992 1.00 80.69 164 LEU A CA 1
ATOM 1279 C C . LEU A 1 164 ? 16.526 -9.116 -17.073 1.00 80.69 164 LEU A C 1
ATOM 1281 O O . LEU A 1 164 ? 16.563 -9.697 -18.160 1.00 80.69 164 LEU A O 1
ATOM 1285 N N . ALA A 1 165 ? 16.767 -9.763 -15.931 1.00 83.31 165 ALA A N 1
ATOM 1286 C CA . ALA A 1 165 ? 17.043 -11.197 -15.879 1.00 83.31 165 ALA A CA 1
ATOM 1287 C C . ALA A 1 165 ? 15.825 -12.036 -16.308 1.00 83.31 165 ALA A C 1
ATOM 1289 O O . ALA A 1 165 ? 15.987 -13.054 -16.980 1.00 83.31 165 ALA A O 1
ATOM 1290 N N . ALA A 1 166 ? 14.608 -11.613 -15.950 1.00 81.94 166 ALA A N 1
ATOM 1291 C CA . ALA A 1 166 ? 13.370 -12.244 -16.406 1.00 81.94 166 ALA A CA 1
ATOM 1292 C C . ALA A 1 166 ? 13.149 -12.030 -17.913 1.00 81.94 166 ALA A C 1
ATOM 1294 O O . ALA A 1 166 ? 12.879 -12.987 -18.636 1.00 81.94 166 ALA A O 1
ATOM 1295 N N . ALA A 1 167 ? 13.364 -10.809 -18.402 1.00 81.94 167 ALA A N 1
ATOM 1296 C CA . ALA A 1 167 ? 13.271 -10.462 -19.815 1.00 81.94 167 ALA A CA 1
ATOM 1297 C C . ALA A 1 167 ? 14.256 -11.242 -20.689 1.00 81.94 167 ALA A C 1
ATOM 1299 O O . ALA A 1 167 ? 13.940 -11.577 -21.822 1.00 81.94 167 ALA A O 1
ATOM 1300 N N . SER A 1 168 ? 15.428 -11.598 -20.160 1.00 79.62 168 SER A N 1
ATOM 1301 C CA . SER A 1 168 ? 16.389 -12.438 -20.886 1.00 79.62 168 SER A CA 1
ATOM 1302 C C . SER A 1 168 ? 15.845 -13.844 -21.187 1.00 79.62 168 SER A C 1
ATOM 1304 O O . SER A 1 168 ? 16.328 -14.494 -22.108 1.00 79.62 168 SER A O 1
ATOM 1306 N N . LYS A 1 169 ? 14.847 -14.325 -20.428 1.00 82.12 169 LYS A N 1
ATOM 1307 C CA . LYS A 1 169 ? 14.192 -15.626 -20.653 1.00 82.12 169 LYS A CA 1
ATOM 1308 C C . LYS A 1 169 ? 13.026 -15.543 -21.637 1.00 82.12 169 LYS A C 1
ATOM 1310 O O . LYS A 1 169 ? 12.779 -16.504 -22.355 1.00 82.12 169 LYS A O 1
ATOM 1315 N N . ALA A 1 170 ? 12.312 -14.421 -21.644 1.00 81.38 170 ALA A N 1
ATOM 1316 C CA . ALA A 1 170 ? 11.167 -14.163 -22.513 1.00 81.38 170 ALA A CA 1
ATOM 1317 C C . ALA A 1 170 ? 11.214 -12.701 -22.999 1.00 81.38 170 ALA A C 1
ATOM 1319 O O . ALA A 1 170 ? 10.540 -11.835 -22.432 1.00 81.38 170 ALA A O 1
ATOM 1320 N N . PRO A 1 171 ? 12.065 -12.393 -23.994 1.00 84.06 171 PRO A N 1
ATOM 1321 C CA . PRO A 1 171 ? 12.266 -11.025 -24.443 1.00 84.06 171 PRO A CA 1
ATOM 1322 C C . PRO A 1 171 ? 11.054 -10.522 -25.225 1.00 84.06 171 PRO A C 1
ATOM 1324 O O . PRO A 1 171 ? 10.452 -11.239 -26.020 1.00 84.06 171 PRO A O 1
ATOM 1327 N N . PHE A 1 172 ? 10.718 -9.255 -25.006 1.00 89.06 172 PHE A N 1
ATOM 1328 C CA . PHE A 1 172 ? 9.782 -8.537 -25.874 1.00 89.06 172 PHE A CA 1
ATOM 1329 C C . PHE A 1 172 ? 10.475 -8.203 -27.192 1.00 89.06 172 PHE A C 1
ATOM 1331 O O . PHE A 1 172 ? 11.670 -7.909 -27.199 1.00 89.06 172 PHE A O 1
ATOM 1338 N N . ASP A 1 173 ? 9.698 -8.205 -28.271 1.00 91.69 173 ASP A N 1
ATOM 1339 C CA . ASP A 1 173 ? 10.145 -7.721 -29.572 1.00 91.69 173 ASP A CA 1
ATOM 1340 C C . ASP A 1 173 ? 10.454 -6.217 -29.500 1.00 91.69 173 ASP A C 1
ATOM 1342 O O . ASP A 1 173 ? 9.585 -5.408 -29.154 1.00 91.69 173 ASP A O 1
ATOM 1346 N N . ASP A 1 174 ? 11.705 -5.857 -29.788 1.00 93.69 174 ASP A N 1
ATOM 1347 C CA . ASP A 1 174 ? 12.197 -4.482 -29.753 1.00 93.69 174 ASP A CA 1
ATOM 1348 C C . ASP A 1 174 ? 11.946 -3.726 -31.065 1.00 93.69 174 ASP A C 1
ATOM 1350 O O . ASP A 1 174 ? 12.061 -2.498 -31.091 1.00 93.69 174 ASP A O 1
ATOM 1354 N N . HIS A 1 175 ? 11.539 -4.418 -32.135 1.00 94.12 175 HIS A N 1
ATOM 1355 C CA . HIS A 1 175 ? 11.357 -3.824 -33.455 1.00 94.12 175 HIS A CA 1
ATOM 1356 C C . HIS A 1 175 ? 10.311 -2.708 -33.444 1.00 94.12 175 HIS A C 1
ATOM 1358 O O . HIS A 1 175 ? 10.583 -1.612 -33.929 1.00 94.12 175 HIS A O 1
ATOM 1364 N N . PHE A 1 176 ? 9.165 -2.934 -32.796 1.00 93.25 176 PHE A N 1
ATOM 1365 C CA . PHE A 1 176 ? 8.102 -1.930 -32.687 1.00 93.25 176 PHE A CA 1
ATOM 1366 C C . PHE A 1 176 ? 8.560 -0.651 -31.976 1.00 93.25 176 PHE A C 1
ATOM 1368 O O . PHE A 1 176 ? 8.171 0.451 -32.361 1.00 93.25 176 PHE A O 1
ATOM 1375 N N . ASP A 1 177 ? 9.389 -0.781 -30.937 1.00 94.38 177 ASP A N 1
ATOM 1376 C CA . ASP A 1 177 ? 9.884 0.369 -30.182 1.00 94.38 177 ASP A CA 1
ATOM 1377 C C . ASP A 1 177 ? 10.989 1.112 -30.957 1.00 94.38 177 ASP A C 1
ATOM 1379 O O . ASP A 1 177 ? 11.061 2.343 -30.916 1.00 94.38 177 ASP A O 1
ATOM 1383 N N . ILE A 1 178 ? 11.833 0.386 -31.699 1.00 93.50 178 ILE A N 1
ATOM 1384 C CA . ILE A 1 178 ? 12.840 0.962 -32.603 1.00 93.50 178 ILE A CA 1
ATOM 1385 C C . ILE A 1 178 ? 12.158 1.742 -33.731 1.00 93.50 178 ILE A C 1
ATOM 1387 O O . ILE A 1 178 ? 12.509 2.899 -33.976 1.00 93.50 178 ILE A O 1
ATOM 1391 N N . ASP A 1 179 ? 11.146 1.153 -34.361 1.00 92.56 179 ASP A N 1
ATOM 1392 C CA . ASP A 1 179 ? 10.370 1.783 -35.427 1.00 92.56 179 ASP A CA 1
ATOM 1393 C C . ASP A 1 179 ? 9.607 3.000 -34.907 1.00 92.56 179 ASP A C 1
ATOM 1395 O O . ASP A 1 179 ? 9.580 4.045 -35.558 1.00 92.56 179 ASP A O 1
ATOM 1399 N N . HIS A 1 180 ? 9.042 2.919 -33.698 1.00 91.12 180 HIS A N 1
ATOM 1400 C CA . HIS A 1 180 ? 8.417 4.065 -33.043 1.00 91.12 180 HIS A CA 1
ATOM 1401 C C . HIS A 1 180 ? 9.398 5.236 -32.893 1.00 91.12 180 HIS A C 1
ATOM 1403 O O . HIS A 1 180 ? 9.055 6.376 -33.215 1.00 91.12 180 HIS A O 1
ATOM 1409 N N . VAL A 1 181 ? 10.628 4.973 -32.439 1.00 92.94 181 VAL A N 1
ATOM 1410 C CA . VAL A 1 181 ? 11.671 6.003 -32.328 1.00 92.94 181 VAL A CA 1
ATOM 1411 C C . VAL A 1 181 ? 12.041 6.566 -33.699 1.00 92.94 181 VAL A C 1
ATOM 1413 O O . VAL A 1 181 ? 12.164 7.784 -33.825 1.00 92.94 181 VAL A O 1
ATOM 1416 N N . GLY A 1 182 ? 12.186 5.715 -34.717 1.00 91.06 182 GLY A N 1
ATOM 1417 C CA . GLY A 1 182 ? 12.481 6.137 -36.089 1.00 91.06 182 GLY A CA 1
ATOM 1418 C C . GLY A 1 182 ? 11.397 7.052 -36.665 1.00 91.06 182 GLY A C 1
ATOM 1419 O O . GLY A 1 182 ? 11.699 8.139 -37.155 1.00 91.06 182 GLY A O 1
ATOM 1420 N N . ASN A 1 183 ? 10.129 6.666 -36.514 1.00 90.75 183 ASN A N 1
ATOM 1421 C CA . ASN A 1 183 ? 8.977 7.447 -36.965 1.00 90.75 183 ASN A CA 1
ATOM 1422 C C . ASN A 1 183 ? 8.852 8.781 -36.215 1.00 90.75 183 ASN A C 1
ATOM 1424 O O . ASN A 1 183 ? 8.594 9.818 -36.824 1.00 90.75 183 ASN A O 1
ATOM 1428 N N . LYS A 1 184 ? 9.067 8.778 -34.893 1.00 89.75 184 LYS A N 1
ATOM 1429 C CA . LYS A 1 184 ? 8.965 9.982 -34.053 1.00 89.75 184 LYS A CA 1
ATOM 1430 C C . LYS A 1 184 ? 10.137 10.943 -34.245 1.00 89.75 184 LYS A C 1
ATOM 1432 O O . LYS A 1 184 ? 9.973 12.155 -34.111 1.00 89.75 184 LYS A O 1
ATOM 1437 N N . PHE A 1 185 ? 11.317 10.419 -34.564 1.00 89.88 185 PHE A N 1
ATOM 1438 C CA . PHE A 1 185 ? 12.530 11.199 -34.780 1.00 89.88 185 PHE A CA 1
ATOM 1439 C C . PHE A 1 185 ? 13.196 10.819 -36.113 1.00 89.88 185 PHE A C 1
ATOM 1441 O O . PHE A 1 185 ? 14.277 10.226 -36.103 1.00 89.88 185 PHE A O 1
ATOM 1448 N N . PRO A 1 186 ? 12.648 11.248 -37.270 1.00 89.19 186 PRO A N 1
ATOM 1449 C CA . PRO A 1 186 ? 13.165 10.862 -38.591 1.00 89.19 186 PRO A CA 1
ATOM 1450 C C . PRO A 1 186 ? 14.638 11.227 -38.829 1.00 89.19 186 PRO A C 1
ATOM 1452 O O . PRO A 1 186 ? 15.333 10.605 -39.627 1.00 89.19 186 PRO A O 1
ATOM 1455 N N . ARG A 1 187 ? 15.162 12.216 -38.088 1.00 87.62 187 ARG A N 1
ATOM 1456 C CA . ARG A 1 187 ? 16.588 12.593 -38.102 1.00 87.62 187 ARG A CA 1
ATOM 1457 C C . ARG A 1 187 ? 17.525 11.479 -37.610 1.00 87.62 187 ARG A C 1
ATOM 1459 O O . ARG A 1 187 ? 18.732 11.583 -37.826 1.00 87.62 187 ARG A O 1
ATOM 1466 N N . LEU A 1 188 ? 16.995 10.460 -36.932 1.00 87.00 188 LEU A N 1
ATOM 1467 C CA . LEU A 1 188 ? 17.732 9.282 -36.472 1.00 87.00 188 LEU A CA 1
ATOM 1468 C C . LEU A 1 188 ? 17.803 8.167 -37.527 1.00 87.00 188 LEU A C 1
ATOM 1470 O O . LEU A 1 188 ? 18.613 7.264 -37.363 1.00 87.00 188 LEU A O 1
ATOM 1474 N N . CYS A 1 189 ? 17.029 8.248 -38.616 1.00 77.94 189 CYS A N 1
ATOM 1475 C CA . CYS A 1 189 ? 17.005 7.238 -39.683 1.00 77.94 189 CYS A CA 1
ATOM 1476 C C . CYS A 1 189 ? 18.219 7.298 -40.630 1.00 77.94 189 CYS A C 1
ATOM 1478 O O . CYS A 1 189 ? 18.332 6.482 -41.539 1.00 77.94 189 CYS A O 1
ATOM 1480 N N . GLY A 1 190 ? 19.123 8.266 -40.451 1.00 84.44 190 GLY A N 1
ATOM 1481 C CA . GLY A 1 190 ? 20.386 8.306 -41.190 1.00 84.44 190 GLY A CA 1
ATOM 1482 C C . GLY A 1 190 ? 21.359 7.225 -40.710 1.00 84.44 190 GLY A C 1
ATOM 1483 O O . GLY A 1 190 ? 21.423 6.945 -39.512 1.00 84.44 190 GLY A O 1
ATOM 1484 N N . SER A 1 191 ? 22.167 6.684 -41.627 1.00 82.12 191 SER A N 1
ATOM 1485 C CA . SER A 1 191 ? 23.179 5.642 -41.362 1.00 82.12 191 SER A CA 1
ATOM 1486 C C . SER A 1 191 ? 24.063 5.941 -40.147 1.00 82.12 191 SER A C 1
ATOM 1488 O O . SER A 1 191 ? 24.347 5.062 -39.340 1.00 82.12 191 SER A O 1
ATOM 1490 N N . ASP A 1 192 ? 24.437 7.206 -39.960 1.00 89.25 192 ASP A N 1
ATOM 1491 C CA . ASP A 1 192 ? 25.388 7.622 -38.922 1.00 89.25 192 ASP A CA 1
ATOM 1492 C C . ASP A 1 192 ? 24.775 7.622 -37.507 1.00 89.25 192 ASP A C 1
ATOM 1494 O O . ASP A 1 192 ? 25.485 7.690 -36.501 1.00 89.25 192 ASP A O 1
ATOM 1498 N N . ARG A 1 193 ? 23.439 7.580 -37.408 1.00 89.31 193 ARG A N 1
ATOM 1499 C CA . ARG A 1 193 ? 22.668 7.716 -36.158 1.00 89.31 193 ARG A CA 1
ATOM 1500 C C . ARG A 1 193 ? 21.693 6.567 -35.906 1.00 89.31 193 ARG A C 1
ATOM 1502 O O . ARG A 1 193 ? 21.028 6.562 -34.869 1.00 89.31 193 ARG A O 1
ATOM 1509 N N . GLU A 1 194 ? 21.680 5.560 -36.773 1.00 89.62 194 GLU A N 1
ATOM 1510 C CA . GLU A 1 194 ? 20.849 4.361 -36.634 1.00 89.62 194 GLU A CA 1
ATOM 1511 C C . GLU A 1 194 ? 21.078 3.656 -35.285 1.00 89.62 194 GLU A C 1
ATOM 1513 O O . GLU A 1 194 ? 20.136 3.209 -34.626 1.00 89.62 194 GLU A O 1
ATOM 1518 N N . TRP A 1 195 ? 22.332 3.621 -34.819 1.00 93.31 195 TRP A N 1
ATOM 1519 C CA . TRP A 1 195 ? 22.692 3.042 -33.523 1.00 93.31 195 TRP A CA 1
ATOM 1520 C C . TRP A 1 195 ? 21.954 3.712 -32.352 1.00 93.31 195 TRP A C 1
ATOM 1522 O O . TRP A 1 195 ? 21.598 3.037 -31.384 1.00 93.31 195 TRP A O 1
ATOM 1532 N N . LEU A 1 196 ? 21.700 5.025 -32.435 1.00 93.00 196 LEU A 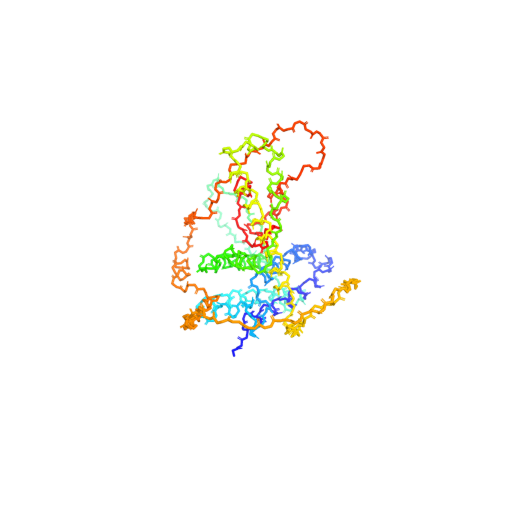N 1
ATOM 1533 C CA . LEU A 1 196 ? 21.005 5.787 -31.399 1.00 93.00 196 LEU A CA 1
ATOM 1534 C C . LEU A 1 196 ? 19.509 5.474 -31.419 1.00 93.00 196 LEU A C 1
ATOM 1536 O O . LEU A 1 196 ? 18.930 5.256 -30.356 1.00 93.00 196 LEU A O 1
ATOM 1540 N N . GLY A 1 197 ? 18.906 5.375 -32.608 1.00 92.00 197 GLY A N 1
ATOM 1541 C CA . GLY A 1 197 ? 17.522 4.923 -32.770 1.00 92.00 197 GLY A CA 1
ATOM 1542 C C . GLY A 1 197 ? 17.311 3.530 -32.171 1.00 92.00 197 GLY A C 1
ATOM 1543 O O . GLY A 1 197 ? 16.455 3.349 -31.305 1.00 92.00 197 GLY A O 1
ATOM 1544 N N . LYS A 1 198 ? 18.187 2.579 -32.524 1.00 93.38 198 LYS A N 1
ATOM 1545 C CA . LYS A 1 198 ? 18.201 1.219 -31.959 1.00 93.38 198 LYS A CA 1
ATOM 1546 C C . LYS A 1 198 ? 18.351 1.220 -30.438 1.00 93.38 198 LYS A C 1
ATOM 1548 O O . LYS A 1 198 ? 17.631 0.508 -29.743 1.00 93.38 198 LYS A O 1
ATOM 1553 N N . ARG A 1 199 ? 19.274 2.023 -29.901 1.00 94.25 199 ARG A N 1
ATOM 1554 C CA . ARG A 1 199 ? 19.514 2.118 -28.453 1.00 94.25 199 ARG A CA 1
ATOM 1555 C C . ARG A 1 199 ? 18.302 2.677 -27.705 1.00 94.25 199 ARG A C 1
ATOM 1557 O O . ARG A 1 199 ? 17.959 2.153 -26.649 1.00 94.25 199 ARG A O 1
ATOM 1564 N N . LEU A 1 200 ? 17.668 3.722 -28.231 1.00 93.56 200 LEU A N 1
ATOM 1565 C CA . LEU A 1 200 ? 16.477 4.325 -27.630 1.00 93.56 200 LEU A CA 1
ATOM 1566 C C . LEU A 1 200 ? 15.272 3.379 -27.693 1.00 93.56 200 LEU A C 1
ATOM 1568 O O . LEU A 1 200 ? 14.590 3.228 -26.683 1.00 93.56 200 LEU A O 1
ATOM 1572 N N . GLY A 1 201 ? 15.057 2.701 -28.826 1.00 93.50 201 GLY A N 1
ATOM 1573 C CA . GLY A 1 201 ? 14.001 1.695 -28.971 1.00 93.50 201 GLY A CA 1
ATOM 1574 C C . GLY A 1 201 ? 14.154 0.570 -27.950 1.00 93.50 201 GLY A C 1
ATOM 1575 O O . GLY A 1 201 ? 13.264 0.349 -27.135 1.00 93.50 201 GLY A O 1
ATOM 1576 N N . LYS A 1 202 ? 15.349 -0.029 -27.865 1.00 92.00 202 LYS A N 1
ATOM 1577 C CA . LYS A 1 202 ? 15.666 -1.049 -26.849 1.00 92.00 202 LYS A CA 1
ATOM 1578 C C . LYS A 1 202 ? 15.454 -0.563 -25.416 1.00 92.00 202 LYS A C 1
ATOM 1580 O O . LYS A 1 202 ? 14.986 -1.323 -24.572 1.00 92.00 202 LYS A O 1
ATOM 1585 N N . ALA A 1 203 ? 15.780 0.696 -25.120 1.00 90.00 203 ALA A N 1
ATOM 1586 C CA . ALA A 1 203 ? 15.539 1.269 -23.798 1.00 90.00 203 ALA A CA 1
ATOM 1587 C C . ALA A 1 203 ? 14.035 1.391 -23.480 1.00 90.00 203 ALA A C 1
ATOM 1589 O O . ALA A 1 203 ? 13.635 1.177 -22.336 1.00 90.00 203 ALA A O 1
ATOM 1590 N N . ILE A 1 204 ? 13.190 1.700 -24.470 1.00 91.00 204 ILE A N 1
ATOM 1591 C CA . ILE A 1 204 ? 11.726 1.683 -24.316 1.00 91.00 204 ILE A CA 1
ATOM 1592 C C . ILE A 1 204 ? 11.244 0.251 -24.057 1.00 91.00 204 ILE A C 1
ATOM 1594 O O . ILE A 1 204 ? 10.486 0.033 -23.108 1.00 91.00 204 ILE A O 1
ATOM 1598 N N . 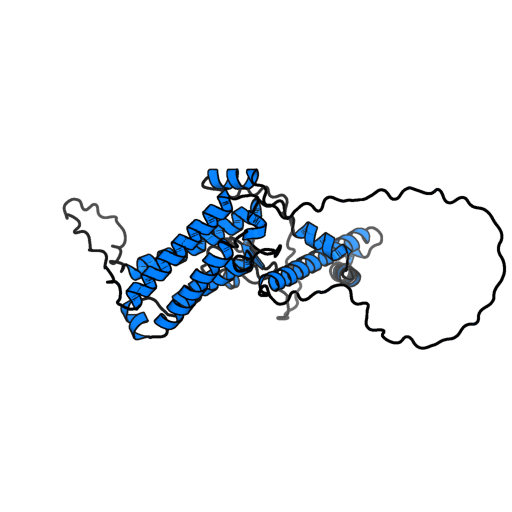THR A 1 205 ? 11.743 -0.731 -24.812 1.00 91.12 205 THR A N 1
ATOM 1599 C CA . THR A 1 205 ? 11.410 -2.152 -24.625 1.00 91.12 205 THR A CA 1
ATOM 1600 C C . THR A 1 205 ? 11.744 -2.631 -23.213 1.00 91.12 205 THR A C 1
ATOM 1602 O O . THR A 1 205 ? 10.903 -3.231 -22.544 1.00 91.12 205 THR A O 1
ATOM 1605 N N . GLN A 1 206 ? 12.934 -2.296 -22.705 1.00 89.12 206 GLN A N 1
ATOM 1606 C CA . GLN A 1 206 ? 13.348 -2.631 -21.338 1.00 89.12 206 GLN A CA 1
ATOM 1607 C C . GLN A 1 206 ? 12.433 -2.001 -20.279 1.00 89.12 206 GLN A C 1
ATOM 1609 O O . GLN A 1 206 ? 12.046 -2.666 -19.317 1.00 89.12 206 GLN A O 1
ATOM 1614 N N . LYS A 1 207 ? 12.021 -0.738 -20.460 1.00 88.75 207 LYS A N 1
ATOM 1615 C CA . LYS A 1 207 ? 11.057 -0.087 -19.557 1.00 88.75 207 LYS A CA 1
ATOM 1616 C C . LYS A 1 207 ? 9.700 -0.791 -19.574 1.00 88.75 207 LYS A C 1
ATOM 1618 O O . LYS A 1 207 ? 9.130 -1.027 -18.512 1.00 88.75 207 LYS A O 1
ATOM 1623 N N . ARG A 1 208 ? 9.194 -1.174 -20.751 1.00 89.50 208 ARG A N 1
ATOM 1624 C CA . ARG A 1 208 ? 7.933 -1.927 -20.887 1.00 89.50 208 ARG A CA 1
ATOM 1625 C C . ARG A 1 208 ? 8.009 -3.287 -20.192 1.00 89.50 208 ARG A C 1
ATOM 1627 O O . ARG A 1 208 ? 7.076 -3.654 -19.483 1.00 89.50 208 ARG A O 1
ATOM 1634 N N . GLN A 1 209 ? 9.126 -3.997 -20.336 1.00 89.25 209 GLN A N 1
ATOM 1635 C CA . GLN A 1 209 ? 9.377 -5.261 -19.635 1.00 89.25 209 GLN A CA 1
ATOM 1636 C C . GLN A 1 209 ? 9.431 -5.077 -18.117 1.00 89.25 209 GLN A C 1
ATOM 1638 O O . GLN A 1 209 ? 8.852 -5.875 -17.384 1.00 89.25 209 GLN A O 1
ATOM 1643 N N . TYR A 1 210 ? 10.071 -4.011 -17.630 1.00 88.44 210 TYR A N 1
ATOM 1644 C CA . TYR A 1 210 ? 10.083 -3.689 -16.204 1.00 88.44 210 TYR A CA 1
ATOM 1645 C C . TYR A 1 210 ? 8.671 -3.453 -15.654 1.00 88.44 210 TYR A C 1
ATOM 1647 O O . TYR A 1 210 ? 8.313 -4.027 -14.627 1.00 88.44 210 TYR A O 1
ATOM 1655 N N . LEU A 1 211 ? 7.845 -2.669 -16.352 1.00 89.50 211 LEU A N 1
ATOM 1656 C CA . LEU A 1 211 ? 6.453 -2.433 -15.953 1.00 89.50 211 LEU A CA 1
ATOM 1657 C C . LEU A 1 211 ? 5.629 -3.728 -15.976 1.00 89.50 211 LEU A C 1
ATOM 1659 O O . LEU A 1 211 ? 4.874 -3.995 -15.043 1.00 89.50 211 LEU A O 1
ATOM 1663 N N . TYR A 1 212 ? 5.820 -4.572 -16.994 1.00 87.94 212 TYR A N 1
ATOM 1664 C CA . TYR A 1 212 ? 5.195 -5.893 -17.054 1.00 87.94 212 TYR A CA 1
ATOM 1665 C C . TYR A 1 212 ? 5.582 -6.760 -15.846 1.00 87.94 212 TYR A C 1
ATOM 1667 O O . TYR A 1 212 ? 4.708 -7.299 -15.170 1.00 87.94 212 TYR A O 1
ATOM 1675 N N . TYR A 1 213 ? 6.878 -6.832 -15.531 1.00 86.75 213 TYR A N 1
ATOM 1676 C CA . TYR A 1 213 ? 7.393 -7.563 -14.374 1.00 86.75 213 TYR A CA 1
ATOM 1677 C C . TYR A 1 213 ? 6.804 -7.035 -13.058 1.00 86.75 213 TYR A C 1
ATOM 1679 O O . TYR A 1 213 ? 6.416 -7.816 -12.191 1.00 86.75 213 TYR A O 1
ATOM 1687 N N . CYS A 1 214 ? 6.702 -5.713 -12.897 1.00 85.75 214 CYS A N 1
ATOM 1688 C CA . CYS A 1 214 ? 6.083 -5.102 -11.724 1.00 85.75 214 CYS A CA 1
ATOM 1689 C C . CYS A 1 214 ? 4.616 -5.531 -11.551 1.00 85.75 214 CYS A C 1
ATOM 1691 O O . CYS A 1 214 ? 4.210 -5.834 -10.426 1.00 85.75 214 CYS A O 1
ATOM 1693 N N . ARG A 1 215 ? 3.850 -5.624 -12.645 1.00 86.25 215 ARG A N 1
ATOM 1694 C CA . ARG A 1 215 ? 2.452 -6.080 -12.626 1.00 86.25 215 ARG A CA 1
ATOM 1695 C C . ARG A 1 215 ? 2.338 -7.536 -12.186 1.00 86.25 215 ARG A C 1
ATOM 1697 O O . ARG A 1 215 ? 1.616 -7.844 -11.244 1.00 86.25 215 ARG A O 1
ATOM 1704 N N . GLU A 1 216 ? 3.099 -8.422 -12.820 1.00 83.94 216 GLU A N 1
ATOM 1705 C CA . GLU A 1 216 ? 3.109 -9.853 -12.491 1.00 83.94 216 GLU A CA 1
ATOM 1706 C C . GLU A 1 216 ? 3.557 -10.093 -11.038 1.00 83.94 216 GLU A C 1
ATOM 1708 O O . GLU A 1 216 ? 3.012 -10.932 -10.310 1.00 83.94 216 GLU A O 1
ATOM 1713 N N . HIS A 1 217 ? 4.527 -9.301 -10.572 1.00 82.12 217 HIS A N 1
ATOM 1714 C CA . HIS A 1 217 ? 4.975 -9.337 -9.188 1.00 82.12 217 HIS A CA 1
ATOM 1715 C C . HIS A 1 217 ? 3.859 -8.940 -8.211 1.00 82.12 217 HIS A C 1
ATOM 1717 O O . HIS A 1 217 ? 3.676 -9.616 -7.195 1.00 82.12 217 HIS A O 1
ATOM 1723 N N . ARG A 1 218 ? 3.087 -7.891 -8.523 1.00 82.62 218 ARG A N 1
ATOM 1724 C CA . ARG A 1 218 ? 1.927 -7.463 -7.728 1.00 82.62 218 ARG A CA 1
ATOM 1725 C C . ARG A 1 218 ? 0.852 -8.542 -7.676 1.00 82.62 218 ARG A C 1
ATOM 1727 O O . ARG A 1 218 ? 0.363 -8.855 -6.590 1.00 82.62 218 ARG A O 1
ATOM 1734 N N . GLU A 1 219 ? 0.530 -9.152 -8.813 1.00 81.88 219 GLU A N 1
ATOM 1735 C CA . GLU A 1 219 ? -0.428 -10.259 -8.879 1.00 81.88 219 GLU A CA 1
ATOM 1736 C C . GLU A 1 219 ? 0.030 -11.435 -8.010 1.00 81.88 219 GLU A C 1
ATOM 1738 O O . GLU A 1 219 ? -0.744 -11.972 -7.218 1.00 81.88 219 GLU A O 1
ATOM 1743 N N . THR A 1 220 ? 1.316 -11.781 -8.070 1.00 78.81 220 THR A N 1
ATOM 1744 C CA . THR A 1 220 ? 1.902 -12.841 -7.239 1.00 78.81 220 THR A CA 1
ATOM 1745 C C . THR A 1 220 ? 1.790 -12.541 -5.743 1.00 78.81 220 THR A C 1
ATOM 1747 O O . THR A 1 220 ? 1.559 -13.456 -4.956 1.00 78.81 220 THR A O 1
ATOM 1750 N N . LEU A 1 221 ? 1.946 -11.278 -5.335 1.00 74.38 221 LEU A N 1
ATOM 1751 C CA . LEU A 1 221 ? 1.774 -10.853 -3.943 1.00 74.38 221 LEU A CA 1
ATOM 1752 C C . LEU A 1 221 ? 0.308 -10.892 -3.489 1.00 74.38 221 LEU A C 1
ATOM 1754 O O . LEU A 1 221 ? 0.045 -11.167 -2.320 1.00 74.38 221 LEU A O 1
ATOM 1758 N N . SER A 1 222 ? -0.631 -10.641 -4.405 1.00 71.38 222 SER A N 1
ATOM 1759 C CA . SER A 1 222 ? -2.074 -10.643 -4.127 1.00 71.38 222 SER A CA 1
ATOM 1760 C C . SER A 1 222 ? -2.702 -12.040 -4.047 1.00 71.38 222 SER A C 1
ATOM 1762 O O . SER A 1 222 ? -3.740 -12.207 -3.412 1.00 71.38 222 SER A O 1
ATOM 1764 N N . ARG A 1 223 ? -2.085 -13.062 -4.658 1.00 69.19 223 ARG A N 1
ATOM 1765 C CA . ARG A 1 223 ? -2.597 -14.441 -4.621 1.00 69.19 223 ARG A CA 1
ATOM 1766 C C . ARG A 1 223 ? -2.363 -15.064 -3.245 1.00 69.19 223 ARG A C 1
ATOM 1768 O O . ARG A 1 223 ? -1.230 -15.106 -2.771 1.00 69.19 223 ARG A O 1
ATOM 1775 N N . ALA A 1 224 ? -3.421 -15.576 -2.618 1.00 52.31 224 ALA A N 1
ATOM 1776 C CA . ALA A 1 224 ? -3.324 -16.280 -1.342 1.00 52.31 224 ALA A CA 1
ATOM 1777 C C . ALA A 1 224 ? -2.395 -17.515 -1.444 1.00 52.31 224 ALA A C 1
ATOM 1779 O O . ALA A 1 224 ? -2.342 -18.164 -2.498 1.00 52.31 224 ALA A O 1
ATOM 1780 N N . PRO A 1 225 ? -1.671 -17.869 -0.365 1.00 50.12 225 PRO A N 1
ATOM 1781 C CA . PRO A 1 225 ? -0.829 -19.058 -0.326 1.00 50.12 225 PRO A CA 1
ATOM 1782 C C . PRO A 1 225 ? -1.719 -20.311 -0.322 1.00 50.12 225 PRO A C 1
ATOM 1784 O O . PRO A 1 225 ? -2.166 -20.772 0.722 1.00 50.12 225 PRO A O 1
ATOM 1787 N N . GLY A 1 226 ? -2.017 -20.820 -1.516 1.00 45.56 226 GLY A N 1
ATOM 1788 C CA . GLY A 1 226 ? -2.853 -22.009 -1.722 1.00 45.56 226 GLY A CA 1
ATOM 1789 C C . GLY A 1 226 ? -3.039 -22.427 -3.184 1.00 45.56 226 GLY A C 1
ATOM 1790 O O . GLY A 1 226 ? -3.443 -23.549 -3.436 1.00 45.56 226 GLY A O 1
ATOM 1791 N N . LEU A 1 227 ? -2.693 -21.567 -4.151 1.00 41.16 227 LEU A N 1
ATOM 1792 C CA . LEU A 1 227 ? -2.791 -21.843 -5.598 1.00 41.16 227 LEU A CA 1
ATOM 1793 C C . LEU A 1 227 ? -1.422 -21.886 -6.294 1.00 41.16 227 LEU A C 1
ATOM 1795 O O . LEU A 1 227 ? -1.285 -21.538 -7.465 1.00 41.16 227 LEU A O 1
ATOM 1799 N N . ARG A 1 228 ? -0.379 -22.296 -5.569 1.00 40.97 228 ARG A N 1
ATOM 1800 C CA . ARG A 1 228 ? 0.851 -22.794 -6.199 1.00 40.97 228 ARG A CA 1
ATOM 1801 C C . ARG A 1 228 ? 0.808 -24.317 -6.216 1.00 40.97 228 ARG A C 1
ATOM 1803 O O . ARG A 1 228 ? 1.679 -24.961 -5.643 1.00 40.97 228 ARG A O 1
ATOM 1810 N N . ASP A 1 229 ? -0.203 -24.868 -6.880 1.00 33.75 229 ASP A N 1
ATOM 1811 C CA . ASP A 1 229 ? -0.042 -26.195 -7.453 1.00 33.75 229 ASP A CA 1
ATOM 1812 C C . ASP A 1 229 ? 1.000 -26.061 -8.562 1.00 33.75 229 ASP A C 1
ATOM 1814 O O . ASP A 1 229 ? 0.823 -25.316 -9.524 1.00 33.75 229 ASP A O 1
ATOM 1818 N N . VAL A 1 230 ? 2.152 -26.677 -8.310 1.00 37.72 230 VAL A N 1
ATOM 1819 C CA . VAL A 1 230 ? 3.039 -27.310 -9.287 1.00 37.72 230 VAL A CA 1
ATOM 1820 C C . VAL A 1 230 ? 2.835 -26.815 -10.726 1.00 37.72 230 VAL A C 1
ATOM 1822 O O . VAL A 1 230 ? 2.167 -27.452 -11.531 1.00 37.72 230 VAL A O 1
ATOM 1825 N N . ILE A 1 231 ? 3.488 -25.709 -11.087 1.00 31.91 231 ILE A N 1
ATOM 1826 C CA . ILE A 1 231 ? 3.963 -25.556 -12.467 1.00 31.91 231 ILE A CA 1
ATOM 1827 C C . ILE A 1 231 ? 5.391 -26.107 -12.475 1.00 31.91 231 ILE A C 1
ATOM 1829 O O . ILE A 1 231 ? 6.378 -25.381 -12.584 1.00 31.91 231 ILE A O 1
ATOM 1833 N N . GLU A 1 232 ? 5.487 -27.423 -12.266 1.00 32.72 232 GLU A N 1
ATOM 1834 C CA . GLU A 1 232 ? 6.496 -28.208 -12.962 1.00 32.72 232 GLU A CA 1
ATOM 1835 C C . GLU A 1 232 ? 6.116 -28.198 -14.443 1.00 32.72 232 GLU A C 1
ATOM 1837 O O . GLU A 1 232 ? 4.982 -28.480 -14.820 1.00 32.72 232 GLU A O 1
ATOM 1842 N N . ILE A 1 233 ? 7.092 -27.794 -15.250 1.00 42.25 233 ILE A N 1
ATOM 1843 C CA . ILE A 1 233 ? 7.310 -28.115 -16.661 1.00 42.25 233 ILE A CA 1
ATOM 1844 C C . ILE A 1 233 ? 6.220 -29.025 -17.261 1.00 42.25 233 ILE A C 1
ATOM 1846 O O . ILE A 1 233 ? 6.244 -30.240 -17.081 1.00 42.25 233 ILE A O 1
ATOM 1850 N N . THR A 1 234 ? 5.325 -28.452 -18.064 1.00 26.39 234 THR A N 1
ATOM 1851 C CA . THR A 1 234 ? 4.595 -29.209 -19.090 1.00 26.39 234 THR A CA 1
ATOM 1852 C C . THR A 1 234 ? 4.973 -28.643 -20.462 1.00 26.39 234 THR A C 1
ATOM 1854 O O . THR A 1 234 ? 4.939 -27.424 -20.642 1.00 26.39 234 THR A O 1
ATOM 1857 N N . PRO A 1 235 ? 5.431 -29.483 -21.410 1.00 33.53 235 PRO A N 1
ATOM 1858 C CA . PRO A 1 235 ? 5.755 -29.041 -22.758 1.00 33.53 235 PRO A CA 1
ATOM 1859 C C . PRO A 1 235 ? 4.481 -28.672 -23.537 1.00 33.53 235 PRO A C 1
ATOM 1861 O O . PRO A 1 235 ? 3.405 -29.212 -23.292 1.00 33.53 235 PRO A O 1
ATOM 1864 N N . GLU A 1 236 ? 4.663 -27.718 -24.447 1.00 30.42 236 GLU A N 1
ATOM 1865 C CA . GLU A 1 236 ? 3.717 -26.992 -25.309 1.00 30.42 236 GLU A CA 1
ATOM 1866 C C . GLU A 1 236 ? 2.504 -27.766 -25.878 1.00 30.42 236 GLU A C 1
ATOM 1868 O O . GLU A 1 236 ? 2.598 -28.962 -26.166 1.00 30.42 236 GLU A O 1
ATOM 1873 N N . PRO A 1 237 ? 1.388 -27.074 -26.201 1.00 30.28 237 PRO A N 1
ATOM 1874 C CA . PRO A 1 237 ? 0.402 -27.606 -27.129 1.00 30.28 237 PRO A CA 1
ATOM 1875 C C . PRO A 1 237 ? 0.926 -27.485 -28.568 1.00 30.28 237 PRO A C 1
ATOM 1877 O O . PRO A 1 237 ? 1.162 -26.395 -29.087 1.00 30.28 237 PRO A O 1
ATOM 1880 N N . ILE A 1 238 ? 1.073 -28.638 -29.218 1.00 36.97 238 ILE A N 1
ATOM 1881 C CA . ILE A 1 238 ? 1.413 -28.787 -30.635 1.00 36.97 238 ILE A CA 1
ATOM 1882 C C . ILE A 1 238 ? 0.337 -28.092 -31.481 1.00 36.97 238 ILE A C 1
ATOM 1884 O O . ILE A 1 238 ? -0.784 -28.588 -31.602 1.00 36.97 238 ILE A O 1
ATOM 1888 N N . ILE A 1 239 ? 0.684 -26.963 -32.102 1.00 32.31 239 ILE A N 1
ATOM 1889 C CA . ILE A 1 239 ? -0.085 -26.395 -33.213 1.00 32.31 239 ILE A CA 1
ATOM 1890 C C . ILE A 1 239 ? 0.520 -26.945 -34.504 1.00 32.31 239 ILE A C 1
ATOM 1892 O O . ILE A 1 239 ? 1.711 -26.803 -34.771 1.00 32.31 239 ILE A O 1
ATOM 1896 N N . GLY A 1 240 ? -0.324 -27.650 -35.257 1.00 28.80 240 GLY A N 1
ATOM 1897 C CA . GLY A 1 240 ? 0.046 -28.439 -36.421 1.00 28.80 240 GLY A CA 1
ATOM 1898 C C . GLY A 1 240 ? 0.696 -27.623 -37.532 1.00 28.80 240 GLY A C 1
ATOM 1899 O O 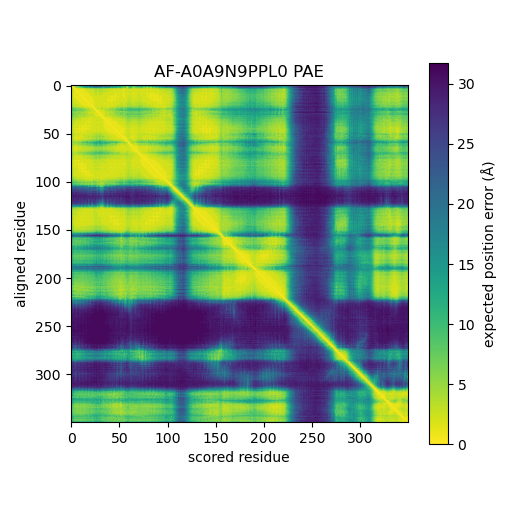. GLY A 1 240 ? 0.067 -26.755 -38.133 1.00 28.80 240 GLY A O 1
ATOM 1900 N N . SER A 1 241 ? 1.930 -27.995 -37.860 1.00 30.83 241 SER A N 1
ATOM 1901 C CA . SER A 1 241 ? 2.558 -27.648 -39.128 1.00 30.83 241 SER A CA 1
ATOM 1902 C C . SER A 1 241 ? 2.269 -28.751 -40.135 1.00 30.83 241 SER A C 1
ATOM 1904 O O . SER A 1 241 ? 2.569 -29.929 -39.929 1.00 30.83 241 SER A O 1
ATOM 1906 N N . THR A 1 242 ? 1.626 -28.338 -41.215 1.00 28.77 242 THR A N 1
ATOM 1907 C CA . THR A 1 242 ? 1.288 -29.129 -42.385 1.00 28.77 242 THR A CA 1
ATOM 1908 C C . THR A 1 242 ? 2.513 -29.825 -42.971 1.00 28.77 242 THR A C 1
ATOM 1910 O O . THR A 1 242 ? 3.586 -29.256 -43.153 1.00 28.77 242 THR A O 1
ATOM 1913 N N . SER A 1 243 ? 2.297 -31.103 -43.266 1.00 26.97 243 SER A N 1
ATOM 1914 C CA . SER A 1 243 ? 3.203 -32.017 -43.943 1.00 26.97 243 SER A CA 1
ATOM 1915 C C . SER A 1 243 ? 3.651 -31.473 -45.301 1.00 26.97 243 SER A C 1
ATOM 1917 O O . SER A 1 243 ? 2.821 -31.263 -46.184 1.00 26.97 243 SER A O 1
ATOM 1919 N N . LEU A 1 244 ? 4.964 -31.335 -45.491 1.00 27.45 244 LEU A N 1
ATOM 1920 C CA . LEU A 1 244 ? 5.599 -31.493 -46.796 1.00 27.45 244 LEU A CA 1
ATOM 1921 C C . LEU A 1 244 ? 6.816 -32.408 -46.643 1.00 27.45 244 LEU A C 1
ATOM 1923 O O . LEU A 1 244 ? 7.847 -32.066 -46.070 1.00 27.45 244 LEU A O 1
ATOM 1927 N N . THR A 1 245 ? 6.631 -33.616 -47.155 1.00 27.16 245 THR A N 1
ATOM 1928 C CA . THR A 1 245 ? 7.608 -34.683 -47.347 1.00 27.16 245 THR A CA 1
ATOM 1929 C C . THR A 1 245 ? 8.745 -34.257 -48.274 1.00 27.16 245 THR A C 1
ATOM 1931 O O . THR A 1 245 ? 8.485 -33.931 -49.431 1.00 27.16 245 THR A O 1
ATOM 1934 N N . VAL A 1 246 ? 9.999 -34.393 -47.830 1.00 30.22 246 VAL A N 1
ATOM 1935 C CA . VAL A 1 246 ? 11.158 -34.556 -48.724 1.00 30.22 246 VAL A CA 1
ATOM 1936 C C . VAL A 1 246 ? 12.033 -35.698 -48.212 1.00 30.22 246 VAL A C 1
ATOM 1938 O O . VAL A 1 246 ? 12.256 -35.870 -47.016 1.00 30.22 246 VAL A O 1
ATOM 1941 N N . GLN A 1 247 ? 12.426 -36.542 -49.159 1.00 28.44 247 GLN A N 1
ATOM 1942 C CA . GLN A 1 247 ? 12.954 -37.881 -48.977 1.00 28.44 247 GLN A CA 1
ATOM 1943 C C . GLN A 1 247 ? 14.390 -37.932 -48.446 1.00 28.44 247 GLN A C 1
ATOM 1945 O O . GLN A 1 247 ? 15.272 -37.163 -48.812 1.00 28.44 247 GLN A O 1
ATOM 1950 N N . LYS A 1 248 ? 14.583 -38.974 -47.643 1.00 27.22 248 LYS A N 1
ATOM 1951 C CA . LYS A 1 248 ? 15.810 -39.612 -47.173 1.00 27.22 248 LYS A CA 1
ATOM 1952 C C . LYS A 1 248 ? 16.788 -39.923 -48.315 1.00 27.22 248 LYS A C 1
ATOM 1954 O O . LYS A 1 248 ? 16.420 -40.668 -49.220 1.00 27.22 248 LYS A O 1
ATOM 1959 N N . GLN A 1 249 ? 18.045 -39.493 -48.193 1.00 29.33 249 GLN A N 1
ATOM 1960 C CA . GLN A 1 249 ? 19.187 -40.202 -48.784 1.00 29.33 249 GLN A CA 1
ATOM 1961 C C . GLN A 1 249 ? 20.360 -40.245 -47.797 1.00 29.33 249 GLN A C 1
ATOM 1963 O O . GLN A 1 249 ? 20.769 -39.233 -47.236 1.00 29.33 249 GLN A O 1
ATOM 1968 N N . ASN A 1 250 ? 20.838 -41.468 -47.566 1.00 27.83 250 ASN A N 1
ATOM 1969 C CA . ASN A 1 250 ? 22.024 -41.810 -46.791 1.00 27.83 250 ASN A CA 1
ATOM 1970 C C . ASN A 1 250 ? 23.267 -41.663 -47.671 1.00 27.83 250 ASN A C 1
ATOM 1972 O O . ASN A 1 250 ? 23.272 -42.227 -48.763 1.00 27.83 250 ASN A O 1
ATOM 1976 N N . SER A 1 251 ? 24.350 -41.105 -47.131 1.00 29.66 251 SER A N 1
ATOM 1977 C CA . SER A 1 251 ? 25.705 -41.505 -47.536 1.00 29.66 251 SER A CA 1
ATOM 1978 C C . SER A 1 251 ? 26.775 -40.986 -46.571 1.00 29.66 251 SER A C 1
ATOM 1980 O O . SER A 1 251 ? 27.030 -39.792 -46.495 1.00 29.66 251 SER A O 1
ATOM 1982 N N . THR A 1 252 ? 27.354 -41.954 -45.854 1.00 27.39 252 THR A N 1
ATOM 1983 C CA . THR A 1 252 ? 28.790 -42.193 -45.602 1.00 27.39 252 THR A CA 1
ATOM 1984 C C . THR A 1 252 ? 29.702 -41.089 -45.045 1.00 27.39 252 THR A C 1
ATOM 1986 O O . THR A 1 252 ? 29.929 -40.044 -45.639 1.00 27.39 252 THR A O 1
ATOM 1989 N N . SER A 1 253 ? 30.311 -41.473 -43.925 1.00 28.83 253 SER A N 1
ATOM 1990 C CA . SER A 1 253 ? 31.428 -40.939 -43.143 1.00 28.83 253 SER A CA 1
ATOM 1991 C C . SER A 1 253 ? 32.737 -40.664 -43.900 1.00 28.83 253 SER A C 1
ATOM 1993 O O . SER A 1 253 ? 33.124 -41.468 -44.743 1.00 28.83 253 SER A O 1
ATOM 1995 N N . HIS A 1 254 ? 33.456 -39.611 -43.481 1.00 28.33 254 HIS A N 1
ATOM 1996 C CA . HIS A 1 254 ? 34.925 -39.547 -43.403 1.00 28.33 254 HIS A CA 1
ATOM 1997 C C . HIS A 1 254 ? 35.386 -38.491 -42.374 1.00 28.33 254 HIS A C 1
ATOM 1999 O O . HIS A 1 254 ? 34.641 -37.570 -42.043 1.00 28.33 254 HIS A O 1
ATOM 2005 N N . ASP A 1 255 ? 36.590 -38.725 -41.855 1.00 26.50 255 ASP A N 1
ATOM 2006 C CA . ASP A 1 255 ? 37.164 -38.341 -40.560 1.00 26.50 255 ASP A CA 1
ATOM 2007 C C . ASP A 1 255 ? 37.638 -36.884 -40.351 1.00 26.50 255 ASP A C 1
ATOM 2009 O O . ASP A 1 255 ? 37.805 -36.099 -41.281 1.00 26.50 255 ASP A O 1
ATOM 2013 N N . ASP A 1 256 ? 37.955 -36.637 -39.071 1.00 27.58 256 ASP A N 1
ATOM 2014 C CA . ASP A 1 256 ? 38.970 -35.733 -38.511 1.00 27.58 256 ASP A CA 1
ATOM 2015 C C . ASP A 1 256 ? 38.684 -34.227 -38.382 1.00 27.58 256 ASP A C 1
ATOM 2017 O O . ASP A 1 256 ? 39.088 -33.404 -39.198 1.00 27.58 256 ASP A O 1
ATOM 2021 N N . ALA A 1 257 ? 38.163 -33.843 -37.207 1.00 29.70 257 ALA A N 1
ATOM 2022 C CA . ALA A 1 257 ? 38.683 -32.690 -36.464 1.00 29.70 257 ALA A CA 1
ATOM 2023 C C . ALA A 1 257 ? 38.386 -32.818 -34.958 1.00 29.70 257 ALA A C 1
ATOM 2025 O O . ALA A 1 257 ? 37.244 -32.959 -34.526 1.00 29.70 257 ALA A O 1
ATOM 2026 N N . GLN A 1 258 ? 39.450 -32.763 -34.159 1.00 30.91 258 GLN A N 1
ATOM 2027 C CA . GLN A 1 258 ? 39.468 -32.862 -32.700 1.00 30.91 258 GLN A CA 1
ATOM 2028 C C . GLN A 1 258 ? 38.549 -31.832 -32.021 1.00 30.91 258 GLN A C 1
ATOM 2030 O O . GLN A 1 258 ? 38.830 -30.635 -32.018 1.00 30.91 258 GLN A O 1
ATOM 2035 N N . THR A 1 259 ? 37.500 -32.294 -31.340 1.00 29.58 259 THR A N 1
ATOM 2036 C CA . THR A 1 259 ? 36.784 -31.487 -30.345 1.00 29.58 259 THR A CA 1
ATOM 2037 C C . THR A 1 259 ? 37.522 -31.546 -29.012 1.00 29.58 259 THR A C 1
ATOM 2039 O O . THR A 1 259 ? 37.523 -32.569 -28.326 1.00 29.58 259 THR A O 1
ATOM 2042 N N . VAL A 1 260 ? 38.148 -30.430 -28.639 1.00 31.97 260 VAL A N 1
ATOM 2043 C CA . VAL A 1 260 ? 38.661 -30.189 -27.288 1.00 31.97 260 VAL A CA 1
ATOM 2044 C C . VAL A 1 260 ? 37.490 -30.292 -26.310 1.00 31.97 260 VAL A C 1
ATOM 2046 O O . VAL A 1 260 ? 36.555 -29.496 -26.355 1.00 31.97 260 VAL A O 1
ATOM 2049 N N . ILE A 1 261 ? 37.542 -31.287 -25.424 1.00 29.22 261 ILE A N 1
ATOM 2050 C CA . ILE A 1 261 ? 36.620 -31.428 -24.297 1.00 29.22 261 ILE A CA 1
ATOM 2051 C C . ILE A 1 261 ? 36.936 -30.298 -23.312 1.00 29.22 261 ILE A C 1
ATOM 2053 O O . ILE A 1 261 ? 37.757 -30.437 -22.404 1.00 29.22 261 ILE A O 1
ATOM 2057 N N . SER A 1 262 ? 36.297 -29.147 -23.497 1.00 31.11 262 SER A N 1
ATOM 2058 C CA . SER A 1 262 ? 36.216 -28.139 -22.449 1.00 31.11 262 SER A CA 1
ATOM 2059 C C . SER A 1 262 ? 35.291 -28.681 -21.365 1.00 31.11 262 SER A C 1
ATOM 2061 O O . SER A 1 262 ? 34.093 -28.858 -21.577 1.00 31.11 262 SER A O 1
ATOM 2063 N N . ARG A 1 263 ? 35.884 -28.992 -20.206 1.00 31.58 263 ARG A N 1
ATOM 2064 C CA . ARG A 1 263 ? 35.185 -29.295 -18.950 1.00 31.58 263 ARG A CA 1
ATOM 2065 C C . ARG A 1 263 ? 33.965 -28.374 -18.793 1.00 31.58 263 ARG A C 1
ATOM 2067 O O . ARG A 1 263 ? 34.127 -27.169 -18.992 1.00 31.58 263 ARG A O 1
ATOM 2074 N N . PRO A 1 264 ? 32.789 -28.875 -18.376 1.00 30.19 264 PRO A N 1
ATOM 2075 C CA . PRO A 1 264 ? 31.728 -27.985 -17.946 1.00 30.19 264 PRO A CA 1
ATOM 2076 C C . PRO A 1 264 ? 32.240 -27.230 -16.718 1.00 30.19 264 PRO A C 1
ATOM 2078 O O . PRO A 1 264 ? 32.386 -27.796 -15.632 1.00 30.19 264 PRO A O 1
ATOM 2081 N N . THR A 1 265 ? 32.566 -25.951 -16.898 1.00 29.03 265 THR A N 1
ATOM 2082 C CA . THR A 1 265 ? 32.732 -25.024 -15.786 1.00 29.03 265 THR A CA 1
ATOM 2083 C C . THR A 1 265 ? 31.384 -24.969 -15.091 1.00 29.03 265 THR A C 1
ATOM 2085 O O . THR A 1 265 ? 30.442 -24.337 -15.569 1.00 29.03 265 THR A O 1
ATOM 2088 N N . SER A 1 266 ? 31.297 -25.712 -13.989 1.00 30.56 266 SER A N 1
ATOM 2089 C CA . SER A 1 266 ? 30.246 -25.643 -12.988 1.00 30.56 266 SER A CA 1
ATOM 2090 C C . SER A 1 266 ? 29.969 -24.178 -12.670 1.00 30.56 266 SER A C 1
ATOM 2092 O O . SER A 1 266 ? 30.649 -23.566 -11.850 1.00 30.56 266 SER A O 1
ATOM 2094 N N . THR A 1 267 ? 28.966 -23.611 -13.331 1.00 30.30 267 THR A N 1
ATOM 2095 C CA . THR A 1 267 ? 28.445 -22.289 -13.008 1.00 30.30 267 THR A CA 1
ATOM 2096 C C . THR A 1 267 ? 27.334 -22.507 -11.993 1.00 30.30 267 THR A C 1
ATOM 2098 O O . THR A 1 267 ? 26.156 -22.291 -12.261 1.00 30.30 267 THR A O 1
ATOM 2101 N N . LEU A 1 268 ? 27.722 -22.979 -10.806 1.00 29.08 268 LEU A N 1
ATOM 2102 C CA . LEU A 1 268 ? 26.955 -22.714 -9.597 1.00 29.08 268 LEU A CA 1
ATOM 2103 C C . LEU A 1 268 ? 27.099 -21.214 -9.344 1.00 29.08 268 LEU A C 1
ATOM 2105 O O . LEU A 1 268 ? 27.926 -20.777 -8.549 1.00 29.08 268 LEU A O 1
ATOM 2109 N N . ALA A 1 269 ? 26.346 -20.413 -10.098 1.00 24.62 269 ALA A N 1
ATOM 2110 C CA . ALA A 1 269 ? 26.129 -19.030 -9.738 1.00 24.62 269 ALA A CA 1
ATOM 2111 C C . ALA A 1 269 ? 25.388 -19.070 -8.393 1.00 24.62 269 ALA A C 1
ATOM 2113 O O . ALA A 1 269 ? 24.294 -19.640 -8.336 1.00 24.62 269 ALA A O 1
ATOM 2114 N N . PRO A 1 270 ? 25.965 -18.544 -7.300 1.00 27.12 270 PRO A N 1
ATOM 2115 C CA . PRO A 1 270 ? 25.242 -18.447 -6.048 1.00 27.12 270 PRO A CA 1
ATOM 2116 C C . PRO A 1 270 ? 23.980 -17.634 -6.326 1.00 27.12 270 PRO A C 1
ATOM 2118 O O . PRO A 1 270 ? 24.052 -16.473 -6.728 1.00 27.12 270 PRO A O 1
ATOM 2121 N N . THR A 1 271 ? 22.815 -18.255 -6.157 1.00 33.38 271 THR A N 1
ATOM 2122 C CA . THR A 1 271 ? 21.538 -17.549 -6.106 1.00 33.38 271 THR A CA 1
ATOM 2123 C C . THR A 1 271 ? 21.619 -16.617 -4.909 1.00 33.38 271 THR A C 1
ATOM 2125 O O . THR A 1 271 ? 21.386 -17.034 -3.774 1.00 33.38 271 THR A O 1
ATOM 2128 N N . THR A 1 272 ? 22.040 -15.377 -5.145 1.00 33.31 272 THR A N 1
ATOM 2129 C CA . THR A 1 272 ? 22.103 -14.340 -4.125 1.00 33.31 272 THR A CA 1
ATOM 2130 C C . THR A 1 272 ? 20.697 -14.181 -3.571 1.00 33.31 272 THR A C 1
ATOM 2132 O O . THR A 1 272 ? 19.738 -13.821 -4.260 1.00 33.31 272 THR A O 1
ATOM 2135 N N . ALA A 1 273 ? 20.555 -14.614 -2.322 1.00 33.94 273 ALA A N 1
ATOM 2136 C CA . ALA A 1 273 ? 19.286 -14.670 -1.642 1.00 33.94 273 ALA A CA 1
ATOM 2137 C C . ALA A 1 273 ? 18.660 -13.273 -1.594 1.00 33.94 273 ALA A C 1
ATOM 2139 O O . ALA A 1 273 ? 19.326 -12.244 -1.571 1.00 33.94 273 ALA A O 1
ATOM 2140 N N . SER A 1 274 ? 17.335 -13.253 -1.572 1.00 49.62 274 SER A N 1
ATOM 2141 C CA . SER A 1 274 ? 16.490 -12.063 -1.485 1.00 49.62 274 SER A CA 1
ATOM 2142 C C . SER A 1 274 ? 16.547 -11.363 -0.107 1.00 49.62 274 SER A C 1
ATOM 2144 O O . SER A 1 274 ? 15.517 -10.923 0.407 1.00 49.62 274 SER A O 1
ATOM 2146 N N . THR A 1 275 ? 17.718 -11.304 0.520 1.00 52.28 275 THR A N 1
ATOM 2147 C CA . THR A 1 275 ? 17.925 -10.861 1.899 1.00 52.28 275 THR A CA 1
ATOM 2148 C C . THR A 1 275 ? 18.129 -9.349 1.977 1.00 52.28 275 THR A C 1
ATOM 2150 O O . THR A 1 275 ? 18.679 -8.710 1.079 1.00 52.28 275 THR A O 1
ATOM 2153 N N . VAL A 1 276 ? 17.586 -8.747 3.030 1.00 58.72 276 VAL A N 1
ATOM 2154 C CA . VAL A 1 276 ? 17.801 -7.334 3.361 1.00 58.72 276 VAL A CA 1
ATOM 2155 C C . VAL A 1 276 ? 19.225 -7.175 3.901 1.00 58.72 276 VAL A C 1
ATOM 2157 O O . VAL A 1 276 ? 19.700 -8.049 4.626 1.00 58.72 276 VAL A O 1
ATOM 2160 N N . ILE A 1 277 ? 19.920 -6.085 3.555 1.00 67.69 277 ILE A N 1
ATOM 2161 C CA . ILE A 1 277 ? 21.253 -5.822 4.107 1.00 67.69 277 ILE A CA 1
ATOM 2162 C C . ILE A 1 277 ? 21.067 -5.254 5.516 1.00 67.69 277 ILE A C 1
ATOM 2164 O O . ILE A 1 277 ? 20.749 -4.075 5.675 1.00 67.69 277 ILE A O 1
ATOM 2168 N N . ALA A 1 278 ? 21.266 -6.103 6.528 1.00 64.62 278 ALA A N 1
ATOM 2169 C CA . ALA A 1 278 ? 21.060 -5.764 7.937 1.00 64.62 278 ALA A CA 1
ATOM 2170 C C . ALA A 1 278 ? 21.803 -4.481 8.345 1.00 64.62 278 ALA A C 1
ATOM 2172 O O . ALA A 1 278 ? 21.204 -3.586 8.928 1.00 64.62 278 ALA A O 1
ATOM 2173 N N . THR A 1 279 ? 23.070 -4.337 7.945 1.00 67.62 279 THR A N 1
ATOM 2174 C CA . THR A 1 279 ? 23.903 -3.175 8.295 1.00 67.62 279 THR A CA 1
ATOM 2175 C C . THR A 1 279 ? 23.390 -1.861 7.701 1.00 67.62 279 THR A C 1
ATOM 2177 O O . THR A 1 279 ? 23.422 -0.834 8.373 1.00 67.62 279 THR A O 1
ATOM 2180 N N . LYS A 1 280 ? 22.873 -1.877 6.464 1.00 67.94 280 LYS A N 1
ATOM 2181 C CA . LYS A 1 280 ? 22.299 -0.686 5.816 1.00 67.94 280 LYS A CA 1
ATOM 2182 C C . LYS A 1 280 ? 20.984 -0.279 6.480 1.00 67.94 280 LYS A C 1
ATOM 2184 O O . LYS A 1 280 ? 20.732 0.907 6.672 1.00 67.94 280 LYS A O 1
ATOM 2189 N N . LEU A 1 281 ? 20.162 -1.259 6.854 1.00 69.06 281 LEU A N 1
ATOM 2190 C CA . LEU A 1 281 ? 18.881 -1.009 7.509 1.00 69.06 281 LEU A CA 1
ATOM 2191 C C . LEU A 1 281 ? 19.046 -0.531 8.955 1.00 69.06 281 LEU A C 1
ATOM 2193 O O . LEU A 1 281 ? 18.380 0.412 9.365 1.00 69.06 281 LEU A O 1
ATOM 2197 N N . GLU A 1 282 ? 19.955 -1.130 9.721 1.00 68.75 282 GLU A N 1
ATOM 2198 C CA . GLU A 1 282 ? 20.216 -0.723 11.104 1.00 68.75 282 GLU A CA 1
ATOM 2199 C C . GLU A 1 282 ? 20.753 0.705 11.202 1.00 68.75 282 GLU A C 1
ATOM 2201 O O . GLU A 1 282 ? 20.352 1.440 12.104 1.00 68.75 282 GLU A O 1
ATOM 2206 N N . SER A 1 283 ? 21.609 1.119 10.265 1.00 68.62 283 SER A N 1
ATOM 2207 C CA . SER A 1 283 ? 22.071 2.506 10.167 1.00 68.62 283 SER A CA 1
ATOM 2208 C C . SER A 1 283 ? 20.924 3.464 9.838 1.00 68.62 283 SER A C 1
ATOM 2210 O O . SER A 1 283 ? 20.799 4.498 10.488 1.00 68.62 283 SER A O 1
ATOM 2212 N N . ALA A 1 284 ? 20.038 3.093 8.906 1.00 66.00 284 ALA A N 1
ATOM 2213 C CA . ALA A 1 284 ? 18.869 3.902 8.554 1.00 66.00 284 ALA A CA 1
ATOM 2214 C C . ALA A 1 284 ? 17.867 4.035 9.717 1.00 66.00 284 ALA A C 1
ATOM 2216 O O . ALA A 1 284 ? 17.302 5.102 9.922 1.00 66.00 284 ALA A O 1
ATOM 2217 N N . MET A 1 285 ? 17.680 2.981 10.520 1.00 64.38 285 MET A N 1
ATOM 2218 C CA . MET A 1 285 ? 16.820 3.028 11.711 1.00 64.38 285 MET A CA 1
ATOM 2219 C C . MET A 1 285 ? 17.418 3.847 12.865 1.00 64.38 285 MET A C 1
ATOM 2221 O O . MET A 1 285 ? 16.672 4.324 13.712 1.00 64.38 285 MET A O 1
ATOM 2225 N N . ARG A 1 286 ? 18.750 3.979 12.950 1.00 61.38 286 ARG A N 1
ATOM 2226 C CA . ARG A 1 286 ? 19.428 4.717 14.033 1.00 61.38 286 ARG A CA 1
ATOM 2227 C C . ARG A 1 286 ? 19.427 6.227 13.841 1.00 61.38 286 ARG A C 1
ATOM 2229 O O . ARG A 1 286 ? 19.496 6.938 14.836 1.00 61.38 286 ARG A O 1
ATOM 2236 N N . LEU A 1 287 ? 19.402 6.701 12.599 1.00 53.00 287 LEU A N 1
ATOM 2237 C CA . LEU A 1 287 ? 19.547 8.127 12.315 1.00 53.00 287 LEU A CA 1
ATOM 2238 C C . LEU A 1 287 ? 18.268 8.936 12.540 1.00 53.00 287 LEU A C 1
ATOM 2240 O O . LEU A 1 287 ? 18.364 10.153 12.545 1.00 53.00 287 LEU A O 1
ATOM 2244 N N . GLY A 1 288 ? 17.117 8.300 12.804 1.00 47.56 288 GLY A N 1
ATOM 2245 C CA . GLY A 1 288 ? 15.881 8.961 13.262 1.00 47.56 288 GLY A CA 1
ATOM 2246 C C . GLY A 1 288 ? 15.225 9.920 12.261 1.00 47.56 288 GLY A C 1
ATOM 2247 O O . GLY A 1 288 ? 14.029 10.164 12.354 1.00 47.56 288 GLY A O 1
ATOM 2248 N N . ASP A 1 289 ? 15.979 10.390 11.278 1.00 41.06 289 ASP A N 1
ATOM 2249 C CA . ASP A 1 289 ? 15.569 11.251 10.194 1.00 41.06 289 ASP A CA 1
ATOM 2250 C C . ASP A 1 289 ? 16.533 10.979 9.037 1.00 41.06 289 ASP A C 1
ATOM 2252 O O . ASP A 1 289 ? 17.746 11.171 9.141 1.00 41.06 289 ASP A O 1
ATOM 2256 N N . VAL A 1 290 ? 16.006 10.424 7.953 1.00 40.88 290 VAL A N 1
ATOM 2257 C CA . VAL A 1 290 ? 16.720 10.434 6.681 1.00 40.88 290 VAL A CA 1
ATOM 2258 C C . VAL A 1 290 ? 16.070 11.567 5.913 1.00 40.88 290 VAL A C 1
ATOM 2260 O O . VAL A 1 290 ? 15.129 11.340 5.150 1.00 40.88 290 VAL A O 1
ATOM 2263 N N . GLU A 1 291 ? 16.572 12.786 6.129 1.00 37.62 291 GLU A N 1
ATOM 2264 C CA . GLU A 1 291 ? 16.604 13.762 5.044 1.00 37.62 291 GLU A CA 1
ATOM 2265 C C . GLU A 1 291 ? 17.075 13.014 3.794 1.00 37.62 291 GLU A C 1
ATOM 2267 O O . GLU A 1 291 ? 18.003 12.203 3.866 1.00 37.62 291 GLU A O 1
ATOM 2272 N N . GLU A 1 292 ? 16.355 13.208 2.689 1.00 41.62 292 GLU A N 1
ATOM 2273 C CA . GLU A 1 292 ? 16.500 12.508 1.413 1.00 41.62 292 GLU A CA 1
ATOM 2274 C C . GLU A 1 292 ? 17.894 12.681 0.774 1.00 41.62 292 GLU A C 1
ATOM 2276 O O . GLU A 1 292 ? 18.035 13.192 -0.330 1.00 41.62 292 GLU A O 1
ATOM 2281 N N . GLU A 1 293 ? 18.945 12.159 1.385 1.00 31.17 293 GLU A N 1
ATOM 2282 C CA . GLU A 1 293 ? 20.191 11.820 0.709 1.00 31.17 293 GLU A CA 1
ATOM 2283 C C . GLU A 1 293 ? 20.024 10.389 0.177 1.00 31.17 293 GLU A C 1
ATOM 2285 O O . GLU A 1 293 ? 20.727 9.440 0.531 1.00 31.17 293 GLU A O 1
ATOM 2290 N N . ALA A 1 294 ? 19.003 10.202 -0.664 1.00 36.91 294 ALA A N 1
ATOM 2291 C CA . ALA A 1 294 ? 18.968 9.060 -1.553 1.00 36.91 294 ALA A CA 1
ATOM 2292 C C . ALA A 1 294 ? 20.165 9.220 -2.492 1.00 36.91 294 ALA A C 1
ATOM 2294 O O . ALA A 1 294 ? 20.115 10.040 -3.409 1.00 36.91 294 ALA A O 1
ATOM 2295 N N . GLU A 1 295 ? 21.236 8.455 -2.258 1.00 30.58 295 GLU A N 1
ATOM 2296 C CA . GLU A 1 295 ? 22.282 8.223 -3.255 1.00 30.58 295 GLU A CA 1
ATOM 2297 C C . GLU A 1 295 ? 21.595 7.952 -4.597 1.00 30.58 295 GLU A C 1
ATOM 2299 O O . GLU A 1 295 ? 20.890 6.959 -4.802 1.00 30.58 295 GLU A O 1
ATOM 2304 N N . ASN A 1 296 ? 21.704 8.946 -5.471 1.00 33.91 296 ASN A N 1
ATOM 2305 C CA . ASN A 1 296 ? 20.740 9.226 -6.522 1.00 33.91 296 ASN A CA 1
ATOM 2306 C C . ASN A 1 296 ? 21.066 8.475 -7.817 1.00 33.91 296 ASN A C 1
ATOM 2308 O O . ASN A 1 296 ? 20.817 8.972 -8.916 1.00 33.91 296 ASN A O 1
ATOM 2312 N N . ASP A 1 297 ? 21.639 7.278 -7.696 1.00 31.86 297 ASP A N 1
ATOM 2313 C CA . ASP A 1 297 ? 22.212 6.525 -8.818 1.00 31.86 297 ASP A CA 1
ATOM 2314 C C . ASP A 1 297 ? 21.154 5.899 -9.739 1.00 31.86 297 ASP A C 1
ATOM 2316 O O . ASP A 1 297 ? 21.471 5.380 -10.808 1.00 31.86 297 ASP A O 1
ATOM 2320 N N . ASN A 1 298 ? 19.872 6.031 -9.383 1.00 35.28 298 ASN A N 1
ATOM 2321 C CA . ASN A 1 298 ? 18.748 5.570 -10.195 1.00 35.28 298 ASN A CA 1
ATOM 2322 C C . ASN A 1 298 ? 17.963 6.703 -10.872 1.00 35.28 298 ASN A C 1
ATOM 2324 O O . ASN A 1 298 ? 16.972 6.425 -11.558 1.00 35.28 298 ASN A O 1
ATOM 2328 N N . ARG A 1 299 ? 18.380 7.974 -10.751 1.00 31.31 299 ARG A N 1
ATOM 2329 C CA . ARG A 1 299 ? 17.814 9.037 -11.593 1.00 31.31 299 ARG A CA 1
ATOM 2330 C C . ARG A 1 299 ? 18.334 8.879 -13.009 1.00 31.31 299 ARG A C 1
ATOM 2332 O O . ARG A 1 299 ? 19.318 9.485 -13.422 1.00 31.31 299 ARG A O 1
ATOM 2339 N N . SER A 1 300 ? 17.588 8.114 -13.799 1.00 34.91 300 SER A N 1
ATOM 2340 C CA . SER A 1 300 ? 17.539 8.364 -15.232 1.00 34.91 300 SER A CA 1
ATOM 2341 C C . SER A 1 300 ? 17.121 9.822 -15.410 1.00 34.91 300 SER A C 1
ATOM 2343 O O . SER A 1 300 ? 15.950 10.153 -15.245 1.00 34.91 300 SER A O 1
ATOM 2345 N N . GLN A 1 301 ? 18.071 10.712 -15.702 1.00 28.44 301 GLN A N 1
ATOM 2346 C CA . GLN A 1 301 ? 17.744 12.041 -16.203 1.00 28.44 301 GLN A CA 1
ATOM 2347 C C . GLN A 1 301 ? 17.067 11.857 -17.564 1.00 28.44 301 GLN A C 1
ATOM 2349 O O . GLN A 1 301 ? 17.718 11.763 -18.601 1.00 28.44 301 GLN A O 1
ATOM 2354 N N . THR A 1 302 ? 15.746 11.722 -17.563 1.00 39.78 302 THR A N 1
ATOM 2355 C CA . THR A 1 302 ? 14.945 11.782 -18.777 1.00 39.78 302 THR A CA 1
ATOM 2356 C C . THR A 1 302 ? 14.463 13.207 -18.927 1.00 39.78 302 THR A C 1
ATOM 2358 O O . THR A 1 302 ? 13.515 13.630 -18.274 1.00 39.78 302 THR A O 1
ATOM 2361 N N . SER A 1 303 ? 15.138 13.975 -19.775 1.00 33.78 303 SER A N 1
ATOM 2362 C CA . SER A 1 303 ? 14.617 15.255 -20.236 1.00 33.78 303 SER A CA 1
ATOM 2363 C C . SER A 1 303 ? 13.287 14.994 -20.938 1.00 33.78 303 SER A C 1
ATOM 2365 O O . SER A 1 303 ? 13.247 14.384 -22.009 1.00 33.78 303 SER A O 1
ATOM 2367 N N . TYR A 1 304 ? 12.187 15.416 -20.324 1.00 40.78 304 TYR A N 1
ATOM 2368 C CA . TYR A 1 304 ? 10.886 15.374 -20.970 1.00 40.78 304 TYR A CA 1
ATOM 2369 C C . TYR A 1 304 ? 10.850 16.449 -22.051 1.00 40.78 304 TYR A C 1
ATOM 2371 O O . TYR A 1 304 ? 10.710 17.635 -21.767 1.00 40.78 304 TYR A O 1
ATOM 2379 N N . ALA A 1 305 ? 10.975 16.028 -23.306 1.00 33.69 305 ALA A N 1
ATOM 2380 C CA . ALA A 1 305 ? 10.473 16.825 -24.409 1.00 33.69 305 ALA A CA 1
ATOM 2381 C C . ALA A 1 305 ? 8.944 16.703 -24.382 1.00 33.69 305 ALA A C 1
ATOM 2383 O O . ALA A 1 305 ? 8.384 15.707 -24.844 1.00 33.69 305 ALA A O 1
ATOM 2384 N N . THR A 1 306 ? 8.254 17.693 -23.818 1.00 38.22 306 THR A N 1
ATOM 2385 C CA . THR A 1 306 ? 6.849 17.931 -24.151 1.00 38.22 306 THR A CA 1
ATOM 2386 C C . THR A 1 306 ? 6.804 18.135 -25.660 1.00 38.22 306 THR A C 1
ATOM 2388 O O . THR A 1 306 ? 7.276 19.154 -26.158 1.00 38.22 306 THR A O 1
ATOM 2391 N N . SER A 1 307 ? 6.308 17.154 -26.421 1.00 39.22 307 SER A N 1
ATOM 2392 C CA . SER A 1 307 ? 6.087 17.386 -27.845 1.00 39.22 307 SER A CA 1
ATOM 2393 C C . SER A 1 307 ? 4.953 18.398 -27.965 1.00 39.22 307 SER A C 1
ATOM 2395 O O . SER A 1 307 ? 3.778 18.055 -27.833 1.00 39.22 307 SER A O 1
ATOM 2397 N N . ILE A 1 308 ? 5.290 19.665 -28.177 1.00 39.47 308 ILE A N 1
ATOM 2398 C CA . ILE A 1 308 ? 4.374 20.622 -28.791 1.00 39.47 308 ILE A CA 1
ATOM 2399 C C . ILE A 1 308 ? 4.281 20.177 -30.255 1.00 39.47 308 ILE A C 1
ATOM 2401 O O . ILE A 1 308 ? 5.032 20.617 -31.113 1.00 39.47 308 ILE A O 1
ATOM 2405 N N . GLY A 1 309 ? 3.478 19.141 -30.474 1.00 43.50 309 GLY A N 1
ATOM 2406 C CA . GLY A 1 309 ? 2.939 18.762 -31.767 1.00 43.50 309 GLY A CA 1
ATOM 2407 C C . GLY A 1 309 ? 1.470 19.130 -31.697 1.00 43.50 309 GLY A C 1
ATOM 2408 O O . GLY A 1 309 ? 0.777 18.679 -30.779 1.00 43.50 309 GLY A O 1
ATOM 2409 N N . GLU A 1 310 ? 1.073 20.034 -32.579 1.00 44.00 310 GLU A N 1
ATOM 2410 C CA . GLU A 1 310 ? -0.289 20.512 -32.786 1.00 44.00 310 GLU A CA 1
ATOM 2411 C C . GLU A 1 310 ? -1.139 19.355 -33.323 1.00 44.00 310 GLU A C 1
ATOM 2413 O O . GLU A 1 310 ? -1.296 19.210 -34.523 1.00 44.00 310 GLU A O 1
ATOM 2418 N N . ASP A 1 311 ? -1.642 18.494 -32.440 1.00 44.69 311 ASP A N 1
ATOM 2419 C CA . ASP A 1 311 ? -2.707 17.549 -32.775 1.00 44.69 311 ASP A CA 1
ATOM 2420 C C . ASP A 1 311 ? -3.758 17.612 -31.661 1.00 44.69 311 ASP A C 1
ATOM 2422 O O . ASP A 1 311 ? -3.551 17.105 -30.552 1.00 44.69 311 ASP A O 1
ATOM 2426 N N . GLU A 1 312 ? -4.876 18.279 -31.959 1.00 47.88 312 GLU A N 1
ATOM 2427 C CA . GLU A 1 312 ? -6.094 18.406 -31.143 1.00 47.88 312 GLU A CA 1
ATOM 2428 C C . GLU A 1 312 ? -6.853 17.069 -31.046 1.00 47.88 312 GLU A C 1
ATOM 2430 O O . GLU A 1 312 ? -8.015 16.955 -31.430 1.00 47.88 312 GLU A O 1
ATOM 2435 N N . SER A 1 313 ? -6.208 16.014 -30.547 1.00 52.03 313 SER A N 1
ATOM 2436 C CA . SER A 1 313 ? -6.916 14.781 -30.197 1.00 52.03 313 SER A CA 1
ATOM 2437 C C . SER A 1 313 ? -6.710 14.426 -28.730 1.00 52.03 313 SER A C 1
ATOM 2439 O O . SER A 1 313 ? -5.588 14.373 -28.223 1.00 52.03 313 SER A O 1
ATOM 2441 N N . ASP A 1 314 ? -7.826 14.135 -28.066 1.00 52.75 314 ASP A N 1
ATOM 2442 C CA . ASP A 1 314 ? -7.982 13.765 -26.649 1.00 52.75 314 ASP A CA 1
ATOM 2443 C C . ASP A 1 314 ? -7.294 12.426 -26.274 1.00 52.75 314 ASP A C 1
ATOM 2445 O O . ASP A 1 314 ? -7.471 11.881 -25.191 1.00 52.75 314 ASP A O 1
ATOM 2449 N N . ASN A 1 315 ? -6.476 11.875 -27.179 1.00 52.88 315 ASN A N 1
ATOM 2450 C CA . ASN A 1 315 ? -5.830 10.565 -27.076 1.00 52.88 315 ASN A CA 1
ATOM 2451 C C . ASN A 1 315 ? -4.332 10.645 -26.731 1.00 52.88 315 ASN A C 1
ATOM 2453 O O . ASN A 1 315 ? -3.598 9.662 -26.878 1.00 52.88 315 ASN A O 1
ATOM 2457 N N . ARG A 1 316 ? -3.828 11.802 -26.281 1.00 57.69 316 ARG A N 1
ATOM 2458 C CA . ARG A 1 316 ? -2.432 11.906 -25.832 1.00 57.69 316 ARG A CA 1
ATOM 2459 C C . ARG A 1 316 ? -2.268 11.222 -24.478 1.00 57.69 316 ARG A C 1
ATOM 2461 O O . ARG A 1 316 ? -2.748 11.716 -23.463 1.00 57.69 316 ARG A O 1
ATOM 2468 N N . LEU A 1 317 ? -1.514 10.120 -24.469 1.00 67.62 317 LEU A N 1
ATOM 2469 C CA . LEU A 1 317 ? -1.056 9.465 -23.243 1.00 67.62 317 LEU A CA 1
ATOM 2470 C C . LEU A 1 317 ? -0.369 10.503 -22.344 1.00 67.62 317 LEU A C 1
ATOM 2472 O O . LEU A 1 317 ? 0.688 11.040 -22.690 1.00 67.62 317 LEU A O 1
ATOM 2476 N N . SER A 1 318 ? -0.993 10.800 -21.209 1.00 76.69 318 SER A N 1
ATOM 2477 C CA . SER A 1 318 ? -0.479 11.716 -20.199 1.00 76.69 318 SER A CA 1
ATOM 2478 C C . SER A 1 318 ? -0.098 10.939 -18.944 1.00 76.69 318 SER A C 1
ATOM 2480 O O . SER A 1 318 ? -0.619 9.859 -18.669 1.00 76.69 318 SER A O 1
ATOM 2482 N N . ILE A 1 319 ? 0.875 11.466 -18.203 1.00 82.75 319 ILE A N 1
ATOM 2483 C CA . ILE A 1 319 ? 1.210 10.919 -16.890 1.00 82.75 319 ILE A CA 1
ATOM 2484 C C . ILE A 1 319 ? 0.059 11.299 -15.957 1.00 82.75 319 ILE A C 1
ATOM 2486 O O . ILE A 1 319 ? -0.230 12.490 -15.828 1.00 82.75 319 ILE A O 1
ATOM 2490 N N . ILE A 1 320 ? -0.560 10.296 -15.322 1.00 87.31 320 ILE A N 1
ATOM 2491 C CA . ILE A 1 320 ? -1.595 10.475 -14.287 1.00 87.31 320 ILE A CA 1
ATOM 2492 C C . ILE A 1 320 ? -1.127 11.540 -13.290 1.00 87.31 320 ILE A C 1
ATOM 2494 O O . ILE A 1 320 ? 0.039 11.530 -12.881 1.00 87.31 320 ILE A O 1
ATOM 2498 N N . ARG A 1 321 ? -1.996 12.482 -12.927 1.00 88.94 321 ARG A N 1
ATOM 2499 C CA . ARG A 1 321 ? -1.624 13.579 -12.028 1.00 88.94 321 ARG A CA 1
ATOM 2500 C C . ARG A 1 321 ? -1.348 13.062 -10.619 1.00 88.94 321 ARG A C 1
ATOM 2502 O O . ARG A 1 321 ? -1.953 12.086 -10.189 1.00 88.94 321 ARG A O 1
ATOM 2509 N N . LEU A 1 322 ? -0.427 13.698 -9.898 1.00 87.00 322 LEU A N 1
ATOM 2510 C CA . LEU A 1 322 ? -0.091 13.294 -8.534 1.00 87.00 322 LEU A CA 1
ATOM 2511 C C . LEU A 1 322 ? -1.319 13.412 -7.632 1.00 87.00 322 LEU A C 1
ATOM 2513 O O . LEU A 1 322 ? -1.546 12.529 -6.816 1.00 87.00 322 LEU A O 1
ATOM 2517 N N . GLU A 1 323 ? -2.142 14.441 -7.832 1.00 87.12 323 GLU A N 1
ATOM 2518 C CA . GLU A 1 323 ? -3.371 14.654 -7.066 1.00 87.12 323 GLU A CA 1
ATOM 2519 C C . GLU A 1 323 ? -4.377 13.508 -7.259 1.00 87.12 323 GLU A C 1
ATOM 2521 O O . GLU A 1 323 ? -5.077 13.146 -6.321 1.00 87.12 323 GLU A O 1
ATOM 2526 N N . GLU A 1 324 ? -4.412 12.888 -8.444 1.00 86.81 324 GLU A N 1
ATO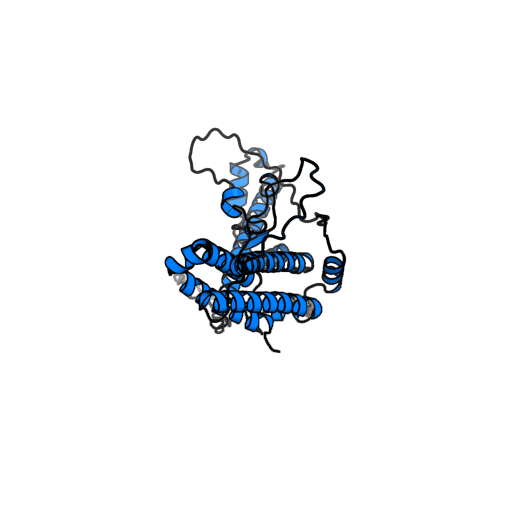M 2527 C CA . GLU A 1 324 ? -5.290 11.745 -8.742 1.00 86.81 324 GLU A CA 1
ATOM 2528 C C . GLU A 1 324 ? -4.805 10.440 -8.095 1.00 86.81 324 GLU A C 1
ATOM 2530 O O . GLU A 1 324 ? -5.606 9.543 -7.847 1.00 86.81 324 GLU A O 1
ATOM 2535 N N . VAL A 1 325 ? -3.499 10.312 -7.833 1.00 86.31 325 VAL A N 1
ATOM 2536 C CA . VAL A 1 325 ? -2.908 9.087 -7.266 1.00 86.31 325 VAL A CA 1
ATOM 2537 C C . VAL A 1 325 ? -2.735 9.181 -5.751 1.00 86.31 325 VAL A C 1
ATOM 2539 O O . VAL A 1 325 ? -3.010 8.218 -5.040 1.00 86.31 325 VAL A O 1
ATOM 2542 N N . ALA A 1 326 ? -2.232 10.312 -5.259 1.00 84.62 326 ALA A N 1
ATOM 2543 C CA . ALA A 1 326 ? -1.918 10.518 -3.850 1.00 84.62 326 ALA A CA 1
ATOM 2544 C C . ALA A 1 326 ? -3.095 11.113 -3.068 1.00 84.62 326 ALA A C 1
ATOM 2546 O O . ALA A 1 326 ? -3.226 10.840 -1.877 1.00 84.62 326 ALA A O 1
ATOM 2547 N N . GLY A 1 327 ? -3.952 11.916 -3.710 1.00 83.31 327 GLY A N 1
ATOM 2548 C CA . GLY A 1 327 ? -4.988 12.676 -3.014 1.00 83.31 327 GLY A CA 1
ATOM 2549 C C . GLY A 1 327 ? -4.382 13.530 -1.897 1.00 83.31 327 GLY A C 1
ATOM 2550 O O . GLY A 1 327 ? -3.572 14.418 -2.157 1.00 83.31 327 GLY A O 1
ATOM 2551 N N . THR A 1 328 ? -4.757 13.232 -0.653 1.00 76.94 328 THR A N 1
ATOM 2552 C CA . THR A 1 328 ? -4.230 13.861 0.572 1.00 76.94 328 THR A CA 1
ATOM 2553 C C . THR A 1 328 ? -3.203 12.997 1.316 1.00 76.94 328 THR A C 1
ATOM 2555 O O . THR A 1 328 ? -2.689 13.416 2.352 1.00 76.94 328 THR A O 1
ATOM 2558 N N . ALA A 1 329 ? -2.893 11.794 0.824 1.00 77.00 329 ALA A N 1
ATOM 2559 C CA . ALA A 1 329 ? -2.025 10.846 1.513 1.00 77.00 329 ALA A CA 1
ATOM 2560 C C . ALA A 1 329 ? -0.535 11.192 1.349 1.00 77.00 329 ALA A C 1
ATOM 2562 O O . ALA A 1 329 ? -0.052 11.468 0.251 1.00 77.00 329 ALA A O 1
ATOM 2563 N N . GLU A 1 330 ? 0.230 11.088 2.442 1.00 80.94 330 GLU A N 1
ATOM 2564 C CA . GLU A 1 330 ? 1.691 11.282 2.433 1.00 80.94 330 GLU A CA 1
ATOM 2565 C C . GLU A 1 330 ? 2.417 10.175 1.643 1.00 80.94 330 GLU A C 1
ATOM 2567 O O . GLU A 1 330 ? 3.487 10.389 1.071 1.00 80.94 330 GLU A O 1
ATOM 2572 N N . SER A 1 331 ? 1.851 8.967 1.624 1.00 85.94 331 SER A N 1
ATOM 2573 C CA . SER A 1 331 ? 2.390 7.803 0.918 1.00 85.94 331 SER A CA 1
ATOM 2574 C C . SER A 1 331 ? 1.294 7.105 0.123 1.00 85.94 331 SER A C 1
ATOM 2576 O O . SER A 1 331 ? 0.180 6.943 0.610 1.00 85.94 331 SER A O 1
ATOM 2578 N N . PHE A 1 332 ? 1.618 6.655 -1.090 1.00 86.31 332 PHE A N 1
ATOM 2579 C CA . PHE A 1 332 ? 0.652 6.047 -2.010 1.00 86.31 332 PHE A CA 1
ATOM 2580 C C . PHE A 1 332 ? 1.264 4.901 -2.823 1.00 86.31 332 PHE A C 1
ATOM 2582 O O . PHE A 1 332 ? 2.485 4.797 -2.971 1.00 86.31 332 PHE A O 1
ATOM 2589 N N . GLU A 1 333 ? 0.418 4.030 -3.379 1.00 88.25 333 GLU A N 1
ATOM 2590 C CA . GLU A 1 333 ? 0.843 2.996 -4.327 1.00 88.25 333 GLU A CA 1
ATOM 2591 C C . GLU A 1 333 ? 0.943 3.579 -5.747 1.00 88.25 333 GLU A C 1
ATOM 2593 O O . GLU A 1 333 ? -0.040 4.016 -6.335 1.00 88.25 333 GLU A O 1
ATOM 2598 N N . CYS A 1 334 ? 2.142 3.562 -6.331 1.00 88.38 334 CYS A N 1
ATOM 2599 C CA . CYS A 1 334 ? 2.367 3.983 -7.711 1.00 88.38 334 CYS A CA 1
ATOM 2600 C C . CYS A 1 334 ? 1.636 3.048 -8.698 1.00 88.38 334 CYS A C 1
ATOM 2602 O O . CYS A 1 334 ? 1.947 1.853 -8.714 1.00 88.38 334 CYS A O 1
ATOM 2604 N N . PRO A 1 335 ? 0.770 3.563 -9.595 1.00 88.56 335 PRO A N 1
ATOM 2605 C CA . PRO A 1 335 ? -0.007 2.745 -10.532 1.00 88.56 335 PRO A CA 1
ATOM 2606 C C . PRO A 1 335 ? 0.841 2.071 -11.620 1.00 88.56 335 PRO A C 1
ATOM 2608 O O . PRO A 1 335 ? 0.376 1.145 -12.277 1.00 88.56 335 PRO A O 1
ATOM 2611 N N . TYR A 1 336 ? 2.084 2.518 -11.824 1.00 86.75 336 TYR A N 1
ATOM 2612 C CA . TYR A 1 336 ? 2.963 1.982 -12.867 1.00 86.75 336 TYR A CA 1
ATOM 2613 C C . TYR A 1 336 ? 3.852 0.842 -12.382 1.00 86.75 336 TYR A C 1
ATOM 2615 O O . TYR A 1 336 ? 4.103 -0.104 -13.120 1.00 86.75 336 TYR A O 1
ATOM 2623 N N . CYS A 1 337 ? 4.394 0.949 -11.166 1.00 85.31 337 CYS A N 1
ATOM 2624 C CA . CYS A 1 337 ? 5.325 -0.052 -10.642 1.00 85.31 337 CYS A CA 1
ATOM 2625 C C . CYS A 1 337 ? 4.846 -0.746 -9.365 1.00 85.31 337 CYS A C 1
ATOM 2627 O O . CYS A 1 337 ? 5.601 -1.565 -8.830 1.00 85.31 337 CYS A O 1
ATOM 2629 N N . TRP A 1 338 ? 3.614 -0.453 -8.923 1.00 86.06 338 TRP A N 1
ATOM 2630 C CA . TRP A 1 338 ? 2.938 -1.018 -7.750 1.00 86.06 338 TRP A CA 1
ATOM 2631 C C . TRP A 1 338 ? 3.837 -0.991 -6.530 1.00 86.06 338 TRP A C 1
ATOM 2633 O O . TRP A 1 338 ? 4.243 -2.011 -5.978 1.00 86.06 338 TRP A O 1
ATOM 2643 N N . THR A 1 339 ? 4.271 0.218 -6.202 1.00 83.69 339 THR A N 1
ATOM 2644 C CA . THR A 1 339 ? 5.126 0.460 -5.052 1.00 83.69 339 THR A CA 1
ATOM 2645 C C . THR A 1 339 ? 4.622 1.592 -4.234 1.00 83.69 339 THR A C 1
ATOM 2647 O O . THR A 1 339 ? 4.286 2.629 -4.794 1.00 83.69 339 THR A O 1
ATOM 2650 N N . ILE A 1 340 ? 4.794 1.445 -2.936 1.00 86.38 340 ILE A N 1
ATOM 2651 C CA . ILE A 1 340 ? 4.722 2.551 -2.004 1.00 86.38 340 ILE A CA 1
ATOM 2652 C C . ILE A 1 340 ? 5.796 3.586 -2.362 1.00 86.38 340 ILE A C 1
ATOM 2654 O O . ILE A 1 340 ? 6.980 3.248 -2.480 1.00 86.38 340 ILE A O 1
ATOM 2658 N N . GLN A 1 341 ? 5.350 4.818 -2.575 1.00 85.56 341 GLN A N 1
ATOM 2659 C CA . GLN A 1 341 ? 6.157 6.004 -2.834 1.00 85.56 341 GLN A CA 1
ATOM 2660 C C . GLN A 1 341 ? 5.726 7.119 -1.882 1.00 85.56 341 GLN A C 1
ATOM 2662 O O . GLN A 1 341 ? 4.558 7.193 -1.501 1.00 85.56 341 GLN A O 1
ATOM 2667 N N . LYS A 1 342 ? 6.672 7.994 -1.544 1.00 87.88 342 LYS A N 1
ATOM 2668 C CA . LYS A 1 342 ? 6.439 9.255 -0.840 1.00 87.88 342 LYS A CA 1
ATOM 2669 C C . LYS A 1 342 ? 6.966 10.364 -1.743 1.00 87.88 342 LYS A C 1
ATOM 2671 O O . LYS A 1 342 ? 8.173 10.505 -1.896 1.00 87.88 342 LYS A O 1
ATOM 2676 N N . ILE A 1 343 ? 6.066 11.068 -2.425 1.00 86.06 343 ILE A N 1
ATOM 2677 C CA . ILE A 1 343 ? 6.402 12.141 -3.369 1.00 86.06 343 ILE A CA 1
ATOM 2678 C C . ILE A 1 343 ? 5.472 13.313 -3.083 1.00 86.06 343 ILE A C 1
ATOM 2680 O O . ILE A 1 343 ? 4.257 13.158 -3.113 1.00 86.06 343 ILE A O 1
ATOM 2684 N N . ASN A 1 344 ? 6.054 14.480 -2.825 1.00 85.50 344 ASN A N 1
ATOM 2685 C CA . ASN A 1 344 ? 5.334 15.669 -2.362 1.00 85.50 344 ASN A CA 1
ATOM 2686 C C . ASN A 1 344 ? 5.055 16.703 -3.462 1.00 85.50 344 ASN A C 1
ATOM 2688 O O . ASN A 1 344 ? 4.422 17.720 -3.199 1.00 85.50 344 ASN A O 1
ATOM 2692 N N . ASN A 1 345 ? 5.557 16.496 -4.682 1.00 86.00 345 ASN A N 1
ATOM 2693 C CA . ASN A 1 345 ? 5.402 17.475 -5.747 1.00 86.00 345 ASN A CA 1
ATOM 2694 C C . ASN A 1 345 ? 5.275 16.828 -7.132 1.00 86.00 345 ASN A C 1
ATOM 2696 O O . ASN A 1 345 ? 5.931 15.835 -7.457 1.00 86.00 345 ASN A O 1
ATOM 2700 N N . GLN A 1 346 ? 4.455 17.449 -7.984 1.00 84.88 346 GLN A N 1
ATOM 2701 C CA . GLN A 1 346 ? 4.167 16.972 -9.338 1.00 84.88 346 GLN A CA 1
ATOM 2702 C C . GLN A 1 346 ? 5.421 16.880 -10.224 1.00 84.88 346 GLN A C 1
ATOM 2704 O O . GLN A 1 346 ? 5.446 16.097 -11.174 1.00 84.88 346 GLN A O 1
ATOM 2709 N N . ARG A 1 347 ? 6.457 17.682 -9.950 1.00 81.62 347 ARG A N 1
ATOM 2710 C CA . ARG A 1 347 ? 7.696 17.704 -10.738 1.00 81.62 347 ARG A CA 1
ATOM 2711 C C . ARG A 1 347 ? 8.593 16.501 -10.453 1.00 81.62 347 ARG A C 1
ATOM 2713 O O . ARG A 1 347 ? 9.265 16.071 -11.374 1.00 81.62 347 ARG A O 1
ATOM 2720 N N . SER A 1 348 ? 8.608 15.996 -9.223 1.00 83.12 348 SER A N 1
ATOM 2721 C CA . SER A 1 348 ? 9.297 14.764 -8.827 1.00 83.12 348 SER A CA 1
ATOM 2722 C C . SER A 1 348 ? 8.500 13.519 -9.217 1.00 83.12 348 SER A C 1
ATOM 2724 O O . SER A 1 348 ? 9.089 12.464 -9.419 1.00 83.12 348 SER A O 1
ATOM 2726 N N . TRP A 1 349 ? 7.167 13.631 -9.296 1.00 85.75 349 TRP A N 1
ATOM 2727 C CA . TRP A 1 349 ? 6.299 12.551 -9.772 1.00 85.75 349 TRP A CA 1
ATOM 2728 C C . TRP A 1 349 ? 6.422 12.311 -11.281 1.00 85.75 349 TRP A C 1
ATOM 2730 O O . TRP A 1 349 ? 6.370 11.168 -11.733 1.00 85.75 349 TRP A O 1
ATOM 2740 N N . ARG A 1 350 ? 6.585 13.390 -12.051 1.00 76.06 350 ARG A N 1
ATOM 2741 C CA . ARG A 1 350 ? 6.974 13.322 -13.463 1.00 76.06 350 ARG A CA 1
ATOM 2742 C C . ARG A 1 350 ? 8.416 12.856 -13.569 1.00 76.06 350 ARG A C 1
ATOM 2744 O O . ARG A 1 350 ? 8.643 11.901 -14.338 1.00 76.06 350 ARG A O 1
#

Mean predicted aligned error: 15.25 Å

Sequence (350 aa):
MSSAVASQSKACVRHFDELCALFEDEERQFTYDISYSQVCDSYAQFKIWAGNIGALQTIPSASSLDYRLREVPKVSGQVISVLEDLEEVLQDVIAIALGKRENRIGSPVPLDHELLDEDYGSASQPTSEIQELFQSISETIASLFKLSILIRNSSSRDRYAKALAAASKAPFDDHFDIDHVGNKFPRLCGSDREWLGKRLGKAITQKRQYLYYCREHRETLSRAPGLRDVIEITPEPIIGSTSLTVQKQNSTSHDDAQTVISRPTSTLAPTTASTVIATKLESAMRLGDVEEEAENDNRSQTSYATSIGEDESDNRLSIIRLEEVAGTAESFECPYCWTIQKINNQRSWR

InterPro domains:
  IPR058925 Oxidoreductase AcuF-like, C2H2 type zinc-finger [PF26082] (330-350)

Foldseek 3Di:
DWLLLQVLLVLLLVLLVLVLVLQVDPVLCVVQVPHSVLSVVLSVLSVLLCLLQLSNATPPDLSHNCNQCVVQVVLVVVSSVLSVVLSVLSVVLSCCSVVVDPWDWDDDDPPPPDDDDPDDDDDDDTHIPSVVSSVVSNVSSVVSLVSQVLQVLQFPDPLLVVLVVVCVVPPDDLPVLLVVLCVVCVVCVDPVNSVVSSVRSVVVSSLVSSLVSLVVSSVVSVDYPPPPDDPPDDDDDDDDDDDDDDDDDDDDDDDDDDDDPDPPPPPPPPPPRRYGNNVSSVVVVVVVDPPPPSVPVPPPPDDDPPPPDPDPDPPDDDDPFPCNFQVPHQWGQDPRNRDIDGDDDRVVSD

Solvent-accessible surface area (backbone atoms only — not comparable to full-atom values): 21462 Å² total; per-residue (Å²): 133,84,38,62,46,19,53,44,47,50,49,39,50,52,49,46,55,52,45,46,63,58,34,70,40,66,69,53,18,66,72,61,75,48,54,48,65,58,50,49,49,52,45,49,52,47,50,53,50,35,40,68,56,9,31,68,34,45,69,88,38,85,62,6,33,49,55,35,30,66,87,33,59,70,59,44,49,52,55,40,51,54,44,50,55,43,35,52,45,48,52,50,45,46,32,33,76,68,66,79,36,85,75,51,61,53,72,80,75,82,72,78,89,80,78,88,71,99,80,76,78,78,83,77,74,70,55,39,46,57,49,54,42,53,51,47,49,52,53,45,48,52,50,53,51,52,49,52,50,49,58,51,75,25,24,82,71,54,60,63,61,51,25,53,58,51,33,73,77,62,65,76,81,37,63,67,38,22,48,49,40,30,71,76,38,59,85,28,67,41,85,93,33,37,68,57,26,48,52,52,5,43,51,50,40,51,52,53,46,36,36,51,43,30,50,56,52,50,52,60,40,66,53,68,93,79,78,78,72,76,85,66,90,74,84,77,86,86,76,85,77,81,88,78,92,78,84,90,81,89,80,87,88,85,86,89,80,88,78,80,83,73,72,83,76,78,77,77,69,78,77,78,70,83,54,54,40,50,72,55,36,54,53,62,68,68,58,82,62,79,73,87,77,64,83,66,86,78,67,76,85,70,82,79,75,79,76,88,62,96,65,100,56,100,77,68,90,68,80,80,52,56,62,80,63,34,63,89,50,75,60,31,66,39,92,66,55,64,36,81,46,73,71,94,46,64,75,81,68,100